Protein AF-A0A935NRX1-F1 (afdb_monomer)

Structure (mmCIF, N/CA/C/O backbone):
data_AF-A0A935NRX1-F1
#
_entry.id   AF-A0A935NRX1-F1
#
loop_
_atom_site.group_PDB
_atom_site.id
_atom_site.type_symbol
_atom_site.label_atom_id
_atom_site.label_alt_id
_atom_site.label_comp_id
_atom_site.label_asym_id
_atom_site.label_entity_id
_atom_site.label_seq_id
_atom_site.pdbx_PDB_ins_code
_atom_site.Cartn_x
_atom_site.Cartn_y
_atom_site.Cartn_z
_atom_site.occupancy
_atom_site.B_iso_or_equiv
_atom_site.auth_seq_id
_atom_site.auth_comp_id
_atom_site.auth_asym_id
_atom_site.auth_atom_id
_atom_site.pdbx_PDB_model_num
ATOM 1 N N . MET A 1 1 ? 6.465 79.936 -45.413 1.00 42.16 1 MET A N 1
ATOM 2 C CA . MET A 1 1 ? 6.954 79.372 -44.139 1.00 42.16 1 MET A CA 1
ATOM 3 C C . MET A 1 1 ? 7.064 77.868 -44.363 1.00 42.16 1 MET A C 1
ATOM 5 O O . MET A 1 1 ? 6.033 77.230 -44.486 1.00 42.16 1 MET A O 1
ATOM 9 N N . SER A 1 2 ? 8.192 77.410 -44.918 1.00 34.59 2 SER A N 1
ATOM 10 C CA . SER A 1 2 ? 9.348 76.834 -44.185 1.00 34.59 2 SER A CA 1
ATOM 11 C C . SER A 1 2 ? 9.017 75.402 -43.720 1.00 34.59 2 SER A C 1
ATOM 13 O O . SER A 1 2 ? 8.126 75.252 -42.896 1.00 34.59 2 SER A O 1
ATOM 15 N N . THR A 1 3 ? 9.479 74.325 -44.384 1.00 36.72 3 THR A N 1
ATOM 16 C CA . THR A 1 3 ? 10.809 73.658 -44.234 1.00 36.72 3 THR A CA 1
ATOM 17 C C . THR A 1 3 ? 11.064 73.254 -42.763 1.00 36.72 3 THR A C 1
ATOM 19 O O . THR A 1 3 ? 10.819 74.057 -41.876 1.00 36.72 3 THR A O 1
ATOM 22 N N . THR A 1 4 ? 11.550 72.074 -42.360 1.00 37.53 4 THR A N 1
ATOM 23 C CA . THR A 1 4 ? 12.575 71.179 -42.928 1.00 37.53 4 THR A CA 1
ATOM 24 C C . THR A 1 4 ? 12.661 69.901 -42.062 1.00 37.53 4 THR A C 1
ATOM 26 O O . THR A 1 4 ? 12.307 69.936 -40.885 1.00 37.53 4 THR A O 1
ATOM 29 N N . SER A 1 5 ? 13.198 68.818 -42.633 1.00 38.00 5 SER A N 1
ATOM 30 C CA . SER A 1 5 ? 13.741 67.606 -41.988 1.00 38.00 5 SER A CA 1
ATOM 31 C C . SER A 1 5 ? 14.695 67.844 -40.806 1.00 38.00 5 SER A C 1
ATOM 33 O O . SER A 1 5 ? 15.429 68.826 -40.847 1.00 38.00 5 SER A O 1
ATOM 35 N N . ASN A 1 6 ? 14.781 66.880 -39.867 1.00 35.38 6 ASN A N 1
ATOM 36 C CA . ASN A 1 6 ? 16.007 66.187 -39.374 1.00 35.38 6 ASN A CA 1
ATOM 37 C C . ASN A 1 6 ? 15.610 65.235 -38.209 1.00 35.38 6 ASN A C 1
ATOM 39 O O . ASN A 1 6 ? 14.912 65.674 -37.306 1.00 35.38 6 ASN A O 1
ATOM 43 N N . SER A 1 7 ? 15.790 63.908 -38.253 1.00 36.81 7 SER A N 1
ATOM 44 C CA . SER A 1 7 ? 16.999 63.065 -38.088 1.00 36.81 7 SER A CA 1
ATOM 45 C C . SER A 1 7 ? 17.546 62.907 -36.655 1.00 36.81 7 SER A C 1
ATOM 47 O O . SER A 1 7 ? 17.815 63.890 -35.972 1.00 36.81 7 SER A O 1
ATOM 49 N N . ALA A 1 8 ? 17.816 61.630 -36.335 1.00 36.00 8 ALA A N 1
ATOM 50 C CA . ALA A 1 8 ? 18.723 61.055 -35.330 1.00 36.00 8 ALA A CA 1
ATOM 51 C C . ALA A 1 8 ? 18.264 60.961 -33.856 1.00 36.00 8 ALA A C 1
ATOM 53 O O . ALA A 1 8 ? 18.281 61.938 -33.121 1.00 36.00 8 ALA A O 1
ATOM 54 N N . ALA A 1 9 ? 17.998 59.738 -33.369 1.00 34.50 9 ALA A N 1
ATOM 55 C CA . ALA A 1 9 ? 19.008 58.872 -32.731 1.00 34.50 9 ALA A CA 1
ATOM 56 C C . ALA A 1 9 ? 18.377 57.845 -31.762 1.00 34.50 9 ALA A C 1
ATOM 58 O O . ALA A 1 9 ? 17.634 58.206 -30.859 1.00 34.50 9 ALA A O 1
ATOM 59 N N . GLY A 1 10 ? 18.795 56.581 -31.896 1.00 34.47 10 GLY A N 1
ATOM 60 C CA . GLY A 1 10 ? 19.053 55.703 -30.749 1.00 34.47 10 GLY A CA 1
ATOM 61 C C . GLY A 1 10 ? 17.898 54.861 -30.204 1.00 34.47 10 GLY A C 1
ATOM 62 O O . GLY A 1 10 ? 17.174 55.288 -29.317 1.00 34.47 10 GLY A O 1
ATOM 63 N N . SER A 1 11 ? 17.835 53.600 -30.633 1.00 38.28 11 SER A N 1
ATOM 64 C CA . SER A 1 11 ? 18.029 52.426 -29.759 1.00 38.28 11 SER A CA 1
ATOM 65 C C . SER A 1 11 ? 17.261 51.232 -30.322 1.00 38.28 11 SER A C 1
ATOM 67 O O . SER A 1 11 ? 16.033 51.202 -30.349 1.00 38.28 11 SER A O 1
ATOM 69 N N . VAL A 1 12 ? 18.014 50.245 -30.798 1.00 44.16 12 VAL A N 1
ATOM 70 C CA . VAL A 1 12 ? 17.508 48.937 -31.207 1.00 44.16 12 VAL A CA 1
ATOM 71 C C . VAL A 1 12 ? 17.102 48.192 -29.935 1.00 44.16 12 VAL A C 1
ATOM 73 O O . VAL A 1 12 ? 17.952 47.637 -29.243 1.00 44.16 12 VAL A O 1
ATOM 76 N N . ALA A 1 13 ? 15.811 48.204 -29.606 1.00 34.53 13 ALA A N 1
ATOM 77 C CA . ALA A 1 13 ? 15.245 47.299 -28.616 1.00 34.53 13 ALA A CA 1
ATOM 78 C C . ALA A 1 13 ? 14.789 46.024 -29.334 1.00 34.53 13 ALA A C 1
ATOM 80 O O . ALA A 1 13 ? 13.857 46.028 -30.135 1.00 34.53 13 ALA A O 1
ATOM 81 N N . HIS A 1 14 ? 15.511 44.943 -29.066 1.00 38.66 14 HIS A N 1
ATOM 82 C CA . HIS A 1 14 ? 15.173 43.580 -29.445 1.00 38.66 14 HIS A CA 1
ATOM 83 C C . HIS A 1 14 ? 13.886 43.176 -28.702 1.00 38.66 14 HIS A C 1
ATOM 85 O O . HIS A 1 14 ? 13.948 42.716 -27.566 1.00 38.66 14 HIS A O 1
ATOM 91 N N . ASP A 1 15 ? 12.718 43.364 -29.316 1.00 36.50 15 ASP A N 1
ATOM 92 C CA . ASP A 1 15 ? 11.447 42.887 -28.759 1.00 36.50 15 ASP A CA 1
ATOM 93 C C . ASP A 1 15 ? 11.252 41.419 -29.173 1.00 36.50 15 ASP A C 1
ATOM 95 O O . ASP A 1 15 ? 10.544 41.074 -30.120 1.00 36.50 15 ASP A O 1
ATOM 99 N N . GLY A 1 16 ? 12.014 40.536 -28.524 1.00 43.53 16 GLY A N 1
ATOM 100 C CA . GLY A 1 16 ? 11.711 39.109 -28.529 1.00 43.53 16 GLY A CA 1
ATOM 101 C C . GLY A 1 16 ? 10.453 38.877 -27.689 1.00 43.53 16 GLY A C 1
ATOM 102 O O . GLY A 1 16 ? 10.324 39.505 -26.637 1.00 43.53 16 GLY A O 1
ATOM 103 N N . PRO A 1 17 ? 9.523 37.991 -28.090 1.00 35.62 17 PRO A N 1
ATOM 104 C CA . PRO A 1 17 ? 8.355 37.710 -27.272 1.00 35.62 17 PRO A CA 1
ATOM 105 C C . PRO A 1 17 ? 8.823 37.150 -25.928 1.00 35.62 17 PRO A C 1
ATOM 107 O O . PRO A 1 17 ? 9.329 36.029 -25.842 1.00 35.62 17 PRO A O 1
ATOM 110 N N . ALA A 1 18 ? 8.661 37.950 -24.873 1.00 35.47 18 ALA A N 1
ATOM 111 C CA . ALA A 1 18 ? 8.791 37.501 -23.503 1.00 35.47 18 ALA A CA 1
ATOM 112 C C . ALA A 1 18 ? 7.754 36.395 -23.285 1.00 35.47 18 ALA A C 1
ATOM 114 O O . ALA A 1 18 ? 6.569 36.652 -23.066 1.00 35.47 18 ALA A O 1
ATOM 115 N N . LEU A 1 19 ? 8.213 35.147 -23.374 1.00 33.00 19 LEU A N 1
ATOM 116 C CA . LEU A 1 19 ? 7.519 33.966 -22.884 1.00 33.00 19 LEU A CA 1
ATOM 117 C C . LEU A 1 19 ? 7.376 34.111 -21.366 1.00 33.00 19 LEU A C 1
ATOM 119 O O . LEU A 1 19 ? 8.129 33.545 -20.576 1.00 33.00 19 LEU A O 1
ATOM 123 N N . VAL A 1 20 ? 6.383 34.894 -20.953 1.00 38.59 20 VAL A N 1
ATOM 124 C CA . VAL A 1 20 ? 5.808 34.830 -19.616 1.00 38.59 20 VAL A CA 1
ATOM 125 C C . VAL A 1 20 ? 5.082 33.492 -19.549 1.00 38.59 20 VAL A C 1
ATOM 127 O O . VAL A 1 20 ? 3.902 33.370 -19.867 1.00 38.59 20 VAL A O 1
ATOM 130 N N . MET A 1 21 ? 5.833 32.452 -19.192 1.00 36.41 21 MET A N 1
ATOM 131 C CA . MET A 1 21 ? 5.284 31.170 -18.774 1.00 36.41 21 MET A CA 1
ATOM 132 C C . MET A 1 21 ? 4.380 31.423 -17.562 1.00 36.41 21 MET A C 1
ATOM 134 O O . MET A 1 21 ? 4.875 31.875 -16.525 1.00 36.41 21 MET A O 1
ATOM 138 N N . PRO A 1 22 ? 3.067 31.139 -17.627 1.00 37.56 22 PRO A N 1
ATOM 139 C CA . PRO A 1 22 ? 2.272 31.117 -16.417 1.00 37.56 22 PR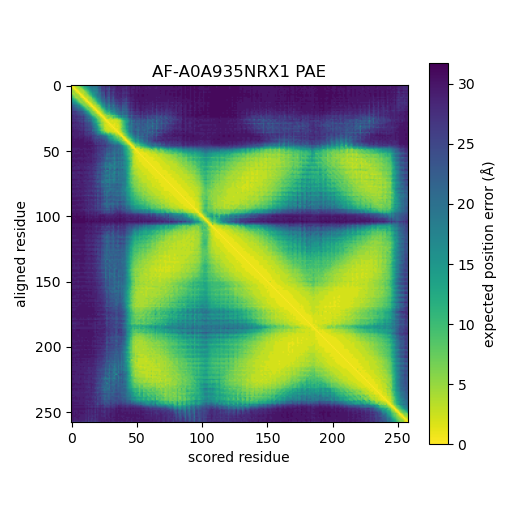O A CA 1
ATOM 140 C C . PRO A 1 22 ? 2.792 29.956 -15.568 1.00 37.56 22 PRO A C 1
ATOM 142 O O . PRO A 1 22 ? 2.701 28.795 -15.968 1.00 37.56 22 PRO A O 1
ATOM 145 N N . ALA A 1 23 ? 3.347 30.263 -14.393 1.00 41.94 23 ALA A N 1
ATOM 146 C CA . ALA A 1 23 ? 3.652 29.276 -13.367 1.00 41.94 23 ALA A CA 1
ATOM 147 C C . ALA A 1 23 ? 2.339 28.595 -12.955 1.00 41.94 23 ALA A C 1
ATOM 149 O O . ALA A 1 23 ? 1.625 29.037 -12.051 1.00 41.94 23 ALA A O 1
ATOM 150 N N . ARG A 1 24 ? 1.983 27.534 -13.679 1.00 44.75 24 ARG A N 1
ATOM 151 C CA . ARG A 1 24 ? 0.788 26.727 -13.471 1.00 44.75 24 ARG A CA 1
ATOM 152 C C . ARG A 1 24 ? 1.030 25.921 -12.200 1.00 44.75 24 ARG A C 1
ATOM 154 O O . ARG A 1 24 ? 1.503 24.793 -12.247 1.00 44.75 24 ARG A O 1
ATOM 161 N N . ARG A 1 25 ? 0.782 26.547 -11.045 1.00 46.53 25 ARG A N 1
ATOM 162 C CA . ARG A 1 25 ? 0.834 25.887 -9.737 1.00 46.53 25 ARG A CA 1
ATOM 163 C C . ARG A 1 25 ? -0.030 24.635 -9.820 1.00 46.53 25 ARG A C 1
ATOM 165 O O . ARG A 1 25 ? -1.233 24.721 -10.065 1.00 46.53 25 ARG A O 1
ATOM 172 N N . SER A 1 26 ? 0.608 23.477 -9.695 1.00 51.62 26 SER A N 1
ATOM 173 C CA . SER A 1 26 ? -0.032 22.184 -9.878 1.00 51.62 26 SER A CA 1
ATOM 174 C C . SER A 1 26 ? -1.225 22.068 -8.920 1.00 51.62 26 SER A C 1
ATOM 176 O O . SER A 1 26 ? -1.045 22.281 -7.718 1.00 51.62 26 SER A O 1
ATOM 178 N N . PRO A 1 27 ? -2.433 21.709 -9.395 1.00 50.75 27 PRO A N 1
ATOM 179 C CA . PRO A 1 27 ? -3.625 21.599 -8.548 1.00 50.75 27 PRO A CA 1
ATOM 180 C C . PRO A 1 27 ? -3.425 20.655 -7.356 1.00 50.75 27 PRO A C 1
ATOM 182 O O . PRO A 1 27 ? -4.018 20.842 -6.293 1.00 50.75 27 PRO A O 1
ATOM 185 N N . TRP A 1 28 ? -2.548 19.660 -7.516 1.00 54.41 28 TRP A N 1
ATOM 186 C CA . TRP A 1 28 ? -2.165 18.742 -6.453 1.00 54.41 28 TRP A CA 1
ATOM 187 C C . TRP A 1 28 ? -1.288 19.405 -5.381 1.00 54.41 28 TRP A C 1
ATOM 189 O O . TRP A 1 28 ? -1.488 19.104 -4.216 1.00 54.41 28 TRP A O 1
ATOM 199 N N . LEU A 1 29 ? -0.400 20.350 -5.722 1.00 42.56 29 LEU A N 1
ATOM 200 C CA . LEU A 1 29 ? 0.401 21.108 -4.747 1.00 42.56 29 LEU A CA 1
ATOM 201 C C . LEU A 1 29 ? -0.485 22.046 -3.933 1.00 42.56 29 LEU A C 1
ATOM 203 O O . LEU A 1 29 ? -0.318 22.161 -2.726 1.00 42.56 29 LEU A O 1
ATOM 207 N N . THR A 1 30 ? -1.474 22.681 -4.565 1.00 46.06 30 THR A N 1
ATOM 208 C CA . THR A 1 30 ? -2.432 23.541 -3.857 1.00 46.06 30 THR A CA 1
ATOM 209 C C . THR A 1 30 ? -3.375 22.724 -2.969 1.00 46.06 30 THR A C 1
ATOM 211 O O . THR A 1 30 ? -3.675 23.153 -1.860 1.00 46.06 30 THR A O 1
ATOM 214 N N . ARG A 1 31 ? -3.782 21.516 -3.394 1.00 50.56 31 ARG A N 1
ATOM 215 C CA . ARG A 1 31 ? -4.561 20.576 -2.563 1.00 50.56 31 ARG A CA 1
ATOM 216 C C . ARG A 1 31 ? -3.734 19.935 -1.450 1.00 50.56 31 ARG A C 1
ATOM 218 O O . ARG A 1 31 ? -4.241 19.803 -0.345 1.00 50.56 31 ARG A O 1
ATOM 225 N N . ALA A 1 32 ? -2.479 19.582 -1.714 1.00 44.31 32 ALA A N 1
ATOM 226 C CA . ALA A 1 32 ? -1.551 19.055 -0.720 1.00 44.31 32 ALA A CA 1
ATOM 227 C C . ALA A 1 32 ? -1.238 20.117 0.336 1.00 44.31 32 ALA A C 1
ATOM 229 O O . ALA A 1 32 ? -1.319 19.827 1.521 1.00 44.31 32 ALA A O 1
ATOM 230 N N . LEU A 1 33 ? -0.992 21.367 -0.068 1.00 41.41 33 LEU A N 1
ATOM 231 C CA . LEU A 1 33 ? -0.780 22.477 0.861 1.00 41.41 33 LEU A CA 1
ATOM 232 C C . LEU A 1 33 ? -2.063 22.864 1.607 1.00 41.41 33 LEU A C 1
ATOM 234 O O . LEU A 1 33 ? -1.992 23.139 2.795 1.00 41.41 33 LEU A O 1
ATOM 238 N N . ALA A 1 34 ? -3.244 22.821 0.983 1.00 44.28 34 ALA A N 1
ATOM 239 C CA . ALA A 1 34 ? -4.512 23.036 1.689 1.00 44.28 34 ALA A CA 1
ATOM 240 C C . ALA A 1 34 ? -4.843 21.906 2.687 1.00 44.28 34 ALA A C 1
ATOM 242 O O . ALA A 1 34 ? -5.458 22.175 3.715 1.00 44.28 34 ALA A O 1
ATOM 243 N N . PHE A 1 35 ? -4.410 20.669 2.417 1.00 48.69 35 PHE A N 1
ATOM 244 C CA . PHE A 1 35 ? -4.549 19.520 3.321 1.00 48.69 35 PHE A CA 1
ATOM 245 C C . PHE A 1 35 ? -3.512 19.542 4.455 1.00 48.69 35 PHE A C 1
ATOM 247 O O . PHE A 1 35 ? -3.843 19.238 5.595 1.00 48.69 35 PHE A O 1
ATOM 254 N N . LEU A 1 36 ? -2.282 19.978 4.169 1.00 43.50 36 LEU A N 1
ATOM 255 C CA . LEU A 1 36 ? -1.246 20.216 5.179 1.00 43.50 36 LEU A CA 1
ATOM 256 C C . LEU A 1 36 ? -1.589 21.409 6.087 1.00 43.50 36 LEU A C 1
ATOM 258 O O . LEU A 1 36 ? -1.213 21.408 7.254 1.00 43.50 36 LEU A O 1
ATOM 262 N N . ASN A 1 37 ? -2.311 22.412 5.571 1.00 43.94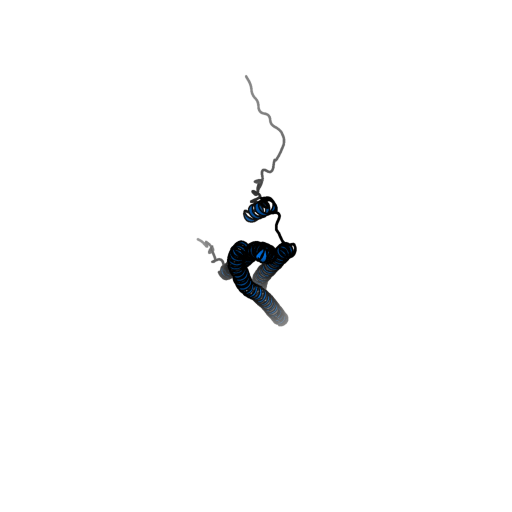 37 ASN A N 1
ATOM 263 C CA . ASN A 1 37 ? -2.560 23.686 6.257 1.00 43.94 37 ASN A CA 1
ATOM 264 C C . ASN A 1 37 ? -4.014 23.870 6.752 1.00 43.94 37 ASN A C 1
ATOM 266 O O . ASN A 1 37 ? -4.370 24.945 7.232 1.00 43.94 37 ASN A O 1
ATOM 270 N N . GLY A 1 38 ? -4.880 22.857 6.629 1.00 36.28 38 GLY A N 1
ATOM 271 C CA . GLY A 1 38 ? -6.326 22.995 6.825 1.00 36.28 38 GLY A CA 1
ATOM 272 C C . GLY A 1 38 ? -6.945 21.962 7.762 1.00 36.28 38 GLY A C 1
ATOM 273 O O . GLY A 1 38 ? -7.445 20.940 7.311 1.00 36.28 38 GLY A O 1
ATOM 274 N N . LYS A 1 39 ? -7.035 22.333 9.045 1.00 39.41 39 LYS A N 1
ATOM 275 C CA . LYS A 1 39 ? -7.946 21.787 10.070 1.00 39.41 39 LYS A CA 1
ATOM 276 C C . LYS A 1 39 ? -7.689 20.334 10.477 1.00 39.41 39 LYS A C 1
ATOM 278 O O . LYS A 1 39 ? -8.489 19.437 10.227 1.00 39.41 39 LYS A O 1
ATOM 283 N N . ALA A 1 40 ? -6.663 20.164 11.307 1.00 38.78 40 ALA A N 1
ATOM 284 C CA . ALA A 1 40 ? -6.833 19.305 12.469 1.00 38.78 40 ALA A CA 1
ATOM 285 C C . ALA A 1 40 ? -8.064 19.819 13.237 1.00 38.78 40 ALA A C 1
ATOM 287 O O . ALA A 1 40 ? -8.006 20.854 13.904 1.00 38.78 40 ALA A O 1
ATOM 288 N N . SER A 1 41 ? -9.207 19.151 13.072 1.00 36.78 41 SER A N 1
ATOM 289 C CA . SER A 1 41 ? -10.295 19.232 14.044 1.00 36.78 41 SER A CA 1
ATOM 290 C C . SER A 1 41 ? -9.667 19.089 15.429 1.00 36.78 41 SER A C 1
ATOM 292 O O . SER A 1 41 ? -8.814 18.221 15.619 1.00 36.78 41 SER A O 1
ATOM 294 N N . ALA A 1 42 ? -10.006 20.010 16.335 1.00 32.62 42 ALA A N 1
ATOM 295 C CA . ALA A 1 42 ? -9.418 20.127 17.666 1.00 32.62 42 ALA A CA 1
ATOM 296 C C . ALA A 1 42 ? -9.173 18.746 18.304 1.00 32.62 42 ALA A C 1
ATOM 298 O O . ALA A 1 42 ? -10.031 17.873 18.154 1.00 32.62 42 ALA A O 1
ATOM 299 N N . PRO A 1 43 ? -8.049 18.533 19.017 1.00 35.56 43 PRO A N 1
ATOM 300 C CA . PRO A 1 43 ? -7.768 17.243 19.629 1.00 35.56 43 PRO A CA 1
ATOM 301 C C . PRO A 1 43 ? -8.923 16.894 20.570 1.00 35.56 43 PRO A C 1
ATOM 303 O O . PRO A 1 43 ? -9.097 17.524 21.617 1.00 35.56 43 PRO A O 1
ATOM 306 N N . SER A 1 44 ? -9.740 15.909 20.189 1.00 39.88 44 SER A N 1
ATOM 307 C CA . SER A 1 44 ? -10.675 15.303 21.121 1.00 39.88 44 SER A CA 1
ATOM 308 C C . SER A 1 44 ? -9.826 14.722 22.249 1.00 39.88 44 SER A C 1
ATOM 310 O O . SER A 1 44 ? -8.873 13.968 22.030 1.00 39.88 44 SER A O 1
ATOM 312 N N . ARG A 1 45 ? -10.104 15.166 23.476 1.00 38.59 45 ARG A N 1
ATOM 313 C CA . ARG A 1 45 ? -9.478 14.670 24.705 1.00 38.59 45 ARG A CA 1
ATOM 314 C C . ARG A 1 45 ? -9.838 13.185 24.869 1.00 38.59 45 ARG A C 1
ATOM 316 O O . ARG A 1 45 ? -10.789 12.868 25.569 1.00 38.59 45 ARG A O 1
ATOM 323 N N . GLY A 1 46 ? -9.128 12.293 24.181 1.00 47.44 46 GLY A N 1
ATOM 324 C CA . GLY A 1 46 ? -9.453 10.862 24.163 1.00 47.44 46 GLY A CA 1
ATOM 325 C C . GLY A 1 46 ? -8.523 9.964 23.344 1.00 47.44 46 GLY A C 1
ATOM 326 O O . GLY A 1 46 ? -8.556 8.748 23.521 1.00 47.44 46 GLY A O 1
ATOM 327 N N . ALA A 1 47 ? -7.654 10.511 22.485 1.00 51.09 47 ALA A N 1
ATOM 328 C CA . ALA A 1 47 ? -6.756 9.681 21.683 1.00 51.09 47 ALA A CA 1
ATOM 329 C C . ALA A 1 47 ? -5.761 8.902 22.566 1.00 51.09 47 ALA A C 1
ATOM 331 O O . ALA A 1 47 ? -4.840 9.476 23.145 1.00 51.09 47 ALA A O 1
ATOM 332 N N . SER A 1 48 ? -5.924 7.576 22.634 1.00 63.72 48 SER A N 1
ATOM 333 C CA . SER A 1 48 ? -4.899 6.696 23.202 1.00 63.72 48 SER A CA 1
ATOM 334 C C . SER A 1 48 ? -3.592 6.856 22.406 1.00 63.72 48 SER A C 1
ATOM 336 O O . SER A 1 48 ? -3.642 6.805 21.170 1.00 63.72 48 SER A O 1
ATOM 338 N N . PRO A 1 49 ? -2.427 7.016 23.058 1.00 72.00 49 PRO A N 1
ATOM 339 C CA . PRO A 1 49 ? -1.149 7.242 22.376 1.00 72.00 49 PRO A CA 1
ATOM 340 C C . PRO A 1 49 ? -0.848 6.187 21.297 1.00 72.00 49 PRO A C 1
ATOM 342 O O . PRO A 1 49 ? -0.391 6.538 20.213 1.00 72.00 49 PRO A O 1
ATOM 345 N N . ALA A 1 50 ? -1.236 4.926 21.520 1.00 72.94 50 ALA A N 1
ATOM 346 C CA . ALA A 1 50 ? -1.024 3.826 20.573 1.00 72.94 50 ALA A CA 1
ATOM 347 C C . ALA A 1 50 ? -1.730 4.026 19.216 1.00 72.94 50 ALA A C 1
ATOM 349 O O . ALA A 1 50 ? -1.192 3.711 18.162 1.00 72.94 50 ALA A O 1
ATOM 350 N N . SER A 1 51 ? -2.942 4.580 19.223 1.00 72.81 51 SER A N 1
ATOM 351 C CA . SER A 1 51 ? -3.712 4.830 17.993 1.00 72.81 51 SER A CA 1
ATOM 352 C C . SER A 1 51 ? -3.236 6.057 17.208 1.00 72.81 51 SER A C 1
ATOM 354 O O . SER A 1 51 ? -3.392 6.121 15.991 1.00 72.81 51 SER A O 1
ATOM 356 N N . ALA A 1 52 ? -2.643 7.035 17.897 1.00 76.25 52 ALA A N 1
ATOM 357 C CA . ALA A 1 52 ? -1.971 8.149 17.238 1.00 76.25 52 ALA A CA 1
ATOM 358 C C . ALA A 1 52 ? -0.666 7.668 16.581 1.00 76.25 52 ALA A C 1
ATOM 360 O O . ALA A 1 52 ? -0.398 8.004 15.429 1.00 76.25 52 ALA A O 1
ATOM 361 N N . GLU A 1 53 ? 0.093 6.821 17.280 1.00 81.38 53 GLU A N 1
ATOM 362 C CA . GLU A 1 53 ? 1.305 6.194 16.753 1.00 81.38 53 GLU A CA 1
ATOM 363 C C . GLU A 1 53 ? 1.014 5.289 15.546 1.00 81.38 53 GLU A C 1
ATOM 365 O O . GLU A 1 53 ? 1.707 5.382 14.534 1.00 81.38 53 GLU A O 1
ATOM 370 N N . PHE A 1 54 ? -0.040 4.467 15.607 1.00 82.75 54 PHE A N 1
ATOM 371 C CA . PHE A 1 54 ? -0.475 3.639 14.479 1.00 82.75 54 PHE A CA 1
ATOM 372 C C . PHE A 1 54 ? -0.757 4.489 13.233 1.00 82.75 54 PHE A C 1
ATOM 374 O O . PHE A 1 54 ? -0.204 4.223 12.167 1.00 82.75 54 PHE A O 1
ATOM 381 N N . GLY A 1 55 ? -1.540 5.561 13.381 1.00 80.00 55 GLY A N 1
ATOM 382 C CA . GLY A 1 55 ? -1.825 6.486 12.286 1.00 80.00 55 GLY A CA 1
ATOM 383 C C . GLY A 1 55 ? -0.584 7.153 11.708 1.00 80.00 55 GLY A C 1
ATOM 384 O O . GLY A 1 55 ? -0.469 7.276 10.490 1.00 80.00 55 GLY A O 1
ATOM 385 N N . HIS A 1 56 ? 0.359 7.553 12.565 1.00 83.06 56 HIS A N 1
ATOM 386 C CA . HIS A 1 56 ? 1.630 8.123 12.125 1.00 83.06 56 HIS A CA 1
ATOM 387 C C . HIS A 1 56 ? 2.432 7.120 11.288 1.00 83.06 56 HIS A C 1
ATOM 389 O O . HIS A 1 56 ? 2.831 7.440 10.171 1.00 83.06 56 HIS A O 1
ATOM 395 N N . ARG A 1 57 ? 2.619 5.891 11.787 1.00 86.56 57 ARG A N 1
ATOM 396 C CA . ARG A 1 57 ? 3.348 4.832 11.070 1.00 86.56 57 ARG A CA 1
ATOM 397 C C . ARG A 1 57 ? 2.692 4.489 9.736 1.00 86.56 57 ARG A C 1
ATOM 399 O O . ARG A 1 57 ? 3.377 4.269 8.743 1.00 86.56 57 ARG A O 1
ATOM 406 N N . LEU A 1 58 ? 1.364 4.475 9.698 1.00 84.81 58 LEU A N 1
ATOM 407 C CA . LEU A 1 58 ? 0.606 4.216 8.482 1.00 84.81 58 LEU A CA 1
ATOM 408 C C . LEU A 1 58 ? 0.779 5.354 7.459 1.00 84.81 58 LEU A C 1
ATOM 410 O O . LEU A 1 58 ? 0.984 5.107 6.271 1.00 84.81 58 LEU A O 1
ATOM 414 N N . ALA A 1 59 ? 0.754 6.608 7.913 1.00 81.88 59 ALA A N 1
ATOM 415 C CA . ALA A 1 59 ? 1.003 7.767 7.061 1.00 81.88 59 ALA A CA 1
ATOM 416 C C . ALA A 1 59 ? 2.439 7.789 6.513 1.00 81.88 59 ALA A C 1
ATOM 418 O O . ALA A 1 59 ? 2.629 8.081 5.331 1.00 81.88 59 ALA A O 1
ATOM 419 N N . GLU A 1 60 ? 3.423 7.450 7.345 1.00 87.00 60 GLU A N 1
ATOM 420 C C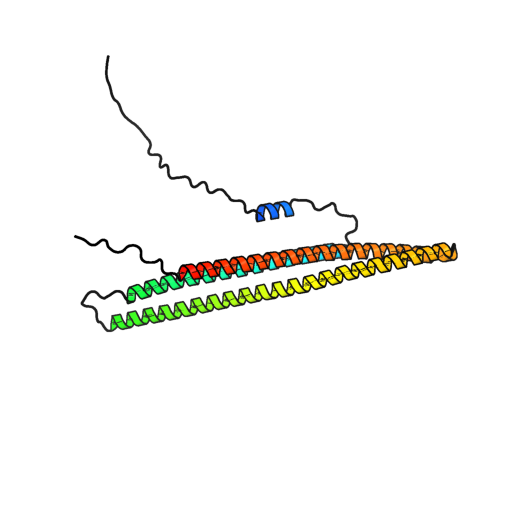A . GLU A 1 60 ? 4.827 7.3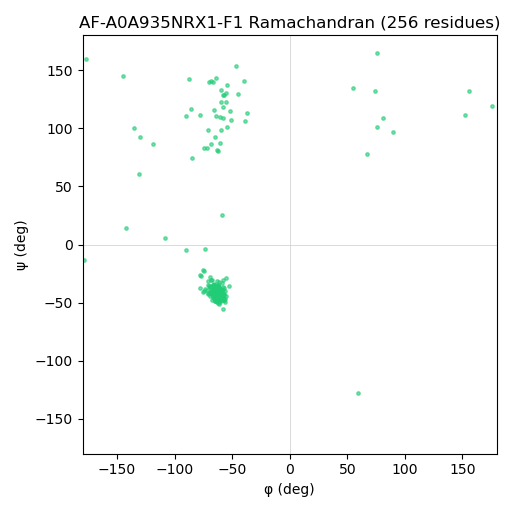05 6.959 1.00 87.00 60 GLU A CA 1
ATOM 421 C C . GLU A 1 60 ? 5.001 6.193 5.920 1.00 87.00 60 GLU A C 1
ATOM 423 O O . GLU A 1 60 ? 5.585 6.427 4.864 1.00 87.00 60 GLU A O 1
ATOM 428 N N . ALA A 1 61 ? 4.403 5.021 6.151 1.00 85.25 61 ALA A N 1
ATOM 429 C CA . ALA A 1 61 ? 4.397 3.935 5.179 1.00 85.25 61 ALA A CA 1
ATOM 430 C C . ALA A 1 61 ? 3.789 4.390 3.843 1.00 85.25 61 ALA A C 1
ATOM 432 O O . ALA A 1 61 ? 4.398 4.187 2.793 1.00 85.25 61 ALA A O 1
ATOM 433 N N . ALA A 1 62 ? 2.633 5.067 3.861 1.00 83.19 62 ALA A N 1
ATOM 434 C CA . ALA A 1 62 ? 2.011 5.569 2.634 1.00 83.19 62 ALA A CA 1
ATOM 435 C C . ALA A 1 62 ? 2.934 6.529 1.885 1.00 83.19 62 ALA A C 1
ATOM 437 O O . ALA A 1 62 ? 3.023 6.463 0.658 1.00 83.19 62 ALA A O 1
ATOM 438 N N . GLN A 1 63 ? 3.610 7.419 2.610 1.00 86.62 63 GLN A N 1
ATOM 439 C CA . GLN A 1 63 ? 4.524 8.379 2.013 1.00 86.62 63 GLN A CA 1
ATOM 440 C C . GLN A 1 63 ? 5.727 7.679 1.377 1.00 86.62 63 GLN A C 1
ATOM 442 O O . GLN A 1 63 ? 6.050 7.953 0.223 1.00 86.62 63 GLN A O 1
ATOM 447 N N . THR A 1 64 ? 6.348 6.744 2.092 1.00 88.00 64 THR A N 1
ATOM 448 C CA . THR A 1 64 ? 7.481 5.953 1.599 1.00 88.00 64 THR A CA 1
ATOM 449 C C . THR A 1 64 ? 7.118 5.202 0.322 1.00 88.00 64 THR A C 1
ATOM 451 O O . THR A 1 64 ? 7.822 5.314 -0.680 1.00 88.00 64 THR A O 1
ATOM 454 N N . TRP A 1 65 ? 5.976 4.513 0.300 1.00 84.62 65 TRP A N 1
ATOM 455 C CA . TRP A 1 65 ? 5.527 3.783 -0.887 1.00 84.62 65 TRP A CA 1
ATOM 456 C C . TRP A 1 65 ? 5.169 4.698 -2.054 1.00 84.62 65 TRP A C 1
ATOM 458 O O . TRP A 1 65 ? 5.528 4.398 -3.190 1.00 84.62 65 TRP A O 1
ATOM 468 N N . THR A 1 66 ? 4.534 5.841 -1.790 1.00 85.06 66 THR A N 1
ATOM 469 C CA . THR A 1 66 ? 4.251 6.840 -2.833 1.00 85.06 66 THR A CA 1
ATOM 470 C C . THR A 1 66 ? 5.549 7.335 -3.476 1.00 85.06 66 THR A C 1
ATOM 472 O O . THR A 1 66 ? 5.635 7.419 -4.700 1.00 85.06 66 THR A O 1
ATOM 475 N N . THR A 1 67 ? 6.585 7.587 -2.671 1.00 88.19 67 THR A N 1
ATOM 476 C CA . THR A 1 67 ? 7.920 7.945 -3.168 1.00 88.19 67 THR A CA 1
ATOM 477 C C . THR A 1 67 ? 8.528 6.816 -4.000 1.00 88.19 67 THR A C 1
ATOM 479 O O . THR A 1 67 ? 8.995 7.070 -5.104 1.00 88.19 67 THR A O 1
ATOM 482 N N . HIS A 1 68 ? 8.485 5.566 -3.527 1.00 87.31 68 HIS A N 1
ATOM 483 C CA . HIS A 1 68 ? 9.022 4.421 -4.273 1.00 87.31 68 HIS A CA 1
ATOM 484 C C . HIS A 1 68 ? 8.330 4.203 -5.624 1.00 87.31 68 HIS A C 1
ATOM 486 O O . HIS A 1 68 ? 9.015 3.956 -6.615 1.00 87.31 68 HIS A O 1
ATOM 492 N N . ILE A 1 69 ? 6.999 4.329 -5.683 1.00 87.81 69 ILE A N 1
ATOM 493 C CA . ILE A 1 69 ? 6.242 4.268 -6.942 1.00 87.81 69 ILE A CA 1
ATOM 494 C C . ILE A 1 69 ? 6.706 5.389 -7.874 1.00 87.81 69 ILE A C 1
ATOM 496 O O . ILE A 1 69 ? 7.067 5.110 -9.014 1.00 87.81 69 ILE A O 1
ATOM 500 N N . GLY A 1 70 ? 6.773 6.629 -7.379 1.00 85.50 70 GLY A N 1
ATOM 501 C CA . GLY A 1 70 ? 7.234 7.774 -8.166 1.00 85.50 70 GLY A CA 1
ATOM 502 C C . GLY A 1 70 ? 8.647 7.583 -8.725 1.00 85.50 70 GLY A C 1
ATOM 503 O O . GLY A 1 70 ? 8.884 7.848 -9.902 1.00 85.50 70 GLY A O 1
ATOM 504 N N . THR A 1 71 ? 9.574 7.054 -7.923 1.00 88.94 71 THR A N 1
ATOM 505 C CA . THR A 1 71 ? 10.938 6.736 -8.368 1.00 88.94 71 THR A CA 1
ATOM 506 C C . THR A 1 71 ? 10.949 5.642 -9.435 1.00 88.94 71 THR A C 1
ATOM 508 O O . THR A 1 71 ? 11.607 5.805 -10.459 1.00 88.94 71 THR A O 1
ATOM 511 N N . ALA A 1 72 ? 10.197 4.554 -9.246 1.00 87.06 72 ALA A N 1
ATOM 512 C CA . ALA A 1 72 ? 10.112 3.474 -10.231 1.00 87.06 72 ALA A CA 1
ATOM 513 C C . ALA A 1 72 ? 9.516 3.957 -11.567 1.00 87.06 72 ALA A C 1
ATOM 515 O O . ALA A 1 72 ? 9.951 3.540 -12.639 1.00 87.06 72 ALA A O 1
ATOM 516 N N . GLN A 1 73 ? 8.545 4.873 -11.517 1.00 85.25 73 GLN A N 1
ATOM 517 C CA . GLN A 1 73 ? 7.991 5.514 -12.711 1.00 85.25 73 GLN A CA 1
ATOM 518 C C . GLN A 1 73 ? 8.997 6.434 -13.401 1.00 85.25 73 GLN A C 1
ATOM 520 O O . GLN A 1 73 ? 9.106 6.406 -14.624 1.00 85.25 73 GLN A O 1
ATOM 525 N N . ALA A 1 74 ? 9.738 7.239 -12.638 1.00 86.69 74 ALA A N 1
ATOM 526 C CA . ALA A 1 74 ? 10.769 8.106 -13.195 1.00 86.69 74 ALA A CA 1
ATOM 527 C C . ALA A 1 74 ? 11.851 7.285 -13.916 1.00 86.69 74 ALA A C 1
ATOM 529 O O . ALA A 1 74 ? 12.186 7.595 -15.056 1.00 86.69 74 ALA A O 1
ATOM 530 N N . GLN A 1 75 ? 12.305 6.189 -13.299 1.00 87.81 75 GLN A N 1
ATOM 531 C CA . GLN A 1 75 ? 13.262 5.253 -13.898 1.00 87.81 75 GLN A CA 1
ATOM 532 C C . GLN A 1 75 ? 12.723 4.609 -15.182 1.00 87.81 75 GLN A C 1
ATOM 534 O O . GLN A 1 75 ? 13.447 4.508 -16.167 1.00 87.81 75 GLN A O 1
ATOM 539 N N . MET A 1 76 ? 11.445 4.213 -15.205 1.00 87.56 76 MET A N 1
ATOM 540 C CA . MET A 1 76 ? 10.800 3.673 -16.408 1.00 87.56 76 MET A CA 1
ATOM 541 C C . MET A 1 76 ? 10.799 4.679 -17.564 1.00 87.56 76 MET A C 1
ATOM 543 O O . MET A 1 76 ? 11.152 4.341 -18.697 1.00 87.56 76 MET A O 1
ATOM 547 N N . ARG A 1 77 ? 10.421 5.925 -17.274 1.00 85.75 77 ARG A N 1
ATOM 548 C CA . ARG A 1 77 ? 10.385 6.998 -18.268 1.00 85.75 77 ARG A CA 1
ATOM 549 C C . ARG A 1 77 ? 11.784 7.306 -18.800 1.00 85.75 77 ARG A C 1
ATOM 551 O O . ARG A 1 77 ? 11.962 7.477 -20.005 1.00 85.75 77 ARG A O 1
ATOM 558 N N . GLU A 1 78 ? 12.775 7.363 -17.918 1.00 88.06 78 GLU A N 1
ATOM 559 C CA . GLU A 1 78 ? 14.179 7.565 -18.282 1.00 88.06 78 GLU A CA 1
ATOM 560 C C . GLU A 1 78 ? 14.702 6.423 -19.162 1.00 88.06 78 GLU A C 1
ATOM 562 O O . GLU A 1 78 ? 15.231 6.682 -20.241 1.00 88.06 78 GLU A O 1
ATOM 567 N N . ALA A 1 79 ? 14.461 5.164 -18.783 1.00 87.94 79 ALA A N 1
ATOM 568 C CA . ALA A 1 79 ? 14.830 3.999 -19.586 1.00 87.94 79 ALA A CA 1
ATOM 569 C C . ALA A 1 79 ? 14.153 4.004 -20.967 1.00 87.94 79 ALA A C 1
ATOM 571 O O . ALA A 1 79 ? 14.786 3.684 -21.972 1.00 87.94 79 ALA A O 1
ATOM 572 N N . THR A 1 80 ? 12.884 4.415 -21.033 1.00 85.88 80 THR A N 1
ATOM 573 C CA . THR A 1 80 ? 12.145 4.557 -22.295 1.00 85.88 80 THR A CA 1
ATOM 574 C C . THR A 1 80 ? 12.752 5.648 -23.175 1.00 85.88 80 THR A C 1
ATOM 576 O O . THR A 1 80 ? 12.946 5.436 -24.370 1.00 85.88 80 THR A O 1
ATOM 579 N N . THR A 1 81 ? 13.103 6.794 -22.588 1.00 87.06 81 THR A N 1
ATOM 580 C CA . THR A 1 81 ? 13.723 7.915 -23.309 1.00 87.06 81 THR A CA 1
ATOM 581 C C . THR A 1 81 ? 15.092 7.506 -23.851 1.00 87.06 81 THR A C 1
ATOM 583 O O . THR A 1 81 ? 15.342 7.644 -25.046 1.00 87.06 81 THR A O 1
ATOM 586 N N . HIS A 1 82 ? 15.930 6.888 -23.015 1.00 86.75 82 HIS A N 1
ATOM 587 C CA . HIS A 1 82 ? 17.230 6.350 -23.420 1.00 86.75 82 HIS A CA 1
ATOM 588 C C . HIS A 1 82 ? 17.124 5.319 -24.542 1.00 86.75 82 HIS A C 1
ATOM 590 O O . HIS A 1 82 ? 17.948 5.302 -25.456 1.00 86.75 82 HIS A O 1
ATOM 596 N N . LEU A 1 83 ? 16.105 4.463 -24.494 1.00 87.31 83 LEU A N 1
ATOM 597 C CA . LEU A 1 83 ? 15.841 3.497 -25.548 1.00 87.31 83 LEU A CA 1
ATOM 598 C C . LEU A 1 83 ? 15.478 4.191 -26.867 1.00 87.31 83 LEU A C 1
ATOM 600 O O . LEU A 1 83 ? 16.017 3.818 -27.906 1.00 87.31 83 LEU A O 1
ATOM 604 N N . LEU A 1 84 ? 14.625 5.219 -26.844 1.00 84.81 84 LEU A N 1
ATOM 605 C CA . LEU A 1 84 ? 14.256 5.983 -28.042 1.00 84.81 84 LEU A CA 1
ATOM 606 C C . LEU A 1 84 ? 15.448 6.735 -28.647 1.00 84.81 84 LEU A C 1
ATOM 608 O O . LEU A 1 84 ? 15.658 6.680 -29.860 1.00 84.81 84 LEU A O 1
ATOM 612 N N . GLU A 1 85 ? 16.245 7.396 -27.812 1.00 86.88 85 GLU A N 1
ATOM 613 C CA . GLU A 1 85 ? 17.468 8.083 -28.236 1.00 86.88 85 GLU A CA 1
ATOM 614 C C . GLU A 1 85 ? 18.476 7.100 -28.835 1.00 86.88 85 GLU A C 1
ATOM 616 O O . GLU A 1 85 ? 19.013 7.334 -29.919 1.00 86.88 85 GLU A O 1
ATOM 621 N N . GLY A 1 86 ? 18.677 5.958 -28.176 1.00 87.31 86 GLY A N 1
ATOM 622 C CA . GLY A 1 86 ? 19.550 4.899 -28.658 1.00 87.31 86 GLY A CA 1
ATOM 623 C C . GLY A 1 86 ? 19.097 4.315 -29.997 1.00 87.31 86 GLY A C 1
ATOM 624 O O . GLY A 1 86 ? 19.923 4.126 -30.888 1.00 87.31 86 GLY A O 1
ATOM 625 N N . PHE A 1 87 ? 17.790 4.111 -30.191 1.00 85.69 87 PHE A N 1
ATOM 626 C CA . PHE A 1 87 ? 17.237 3.714 -31.488 1.00 85.69 87 PHE A CA 1
ATOM 627 C C . PHE A 1 87 ? 17.490 4.764 -32.575 1.00 85.69 87 PHE A C 1
ATOM 629 O O . PHE A 1 87 ? 17.887 4.403 -33.681 1.00 85.69 87 PHE A O 1
ATOM 636 N N . SER A 1 88 ? 17.304 6.053 -32.278 1.00 86.38 88 SER A N 1
ATOM 637 C CA . SER A 1 88 ? 17.572 7.127 -33.245 1.00 86.38 88 SER A CA 1
ATOM 638 C C . SER A 1 88 ? 19.053 7.196 -33.631 1.00 86.38 88 SER A C 1
ATOM 640 O O . SER A 1 88 ? 19.374 7.415 -34.802 1.00 86.38 88 SER A O 1
ATOM 642 N N . ALA A 1 89 ? 19.955 6.990 -32.667 1.00 85.94 89 ALA A N 1
ATOM 643 C CA . ALA A 1 89 ? 21.393 6.941 -32.911 1.00 85.94 89 ALA A CA 1
ATOM 644 C C . ALA A 1 89 ? 21.765 5.757 -33.816 1.00 85.94 89 ALA A C 1
ATOM 646 O O . ALA A 1 89 ? 22.459 5.950 -34.811 1.00 85.94 89 ALA A O 1
ATOM 647 N N . ILE A 1 90 ? 21.225 4.565 -33.534 1.00 86.06 90 ILE A N 1
ATOM 648 C CA . ILE A 1 90 ? 21.426 3.366 -34.363 1.00 86.06 90 ILE A CA 1
ATOM 649 C C . ILE A 1 90 ? 20.893 3.586 -35.784 1.00 86.06 90 ILE A C 1
ATOM 651 O O . ILE A 1 90 ? 21.568 3.245 -36.747 1.00 86.06 90 ILE A O 1
ATOM 655 N N . LEU A 1 91 ? 19.709 4.186 -35.950 1.00 84.19 91 LEU A N 1
ATOM 656 C CA . LEU A 1 91 ? 19.167 4.487 -37.282 1.00 84.19 91 LEU A CA 1
ATOM 657 C C . LEU A 1 91 ? 20.061 5.451 -38.070 1.00 84.19 91 LEU A C 1
ATOM 659 O O . LEU A 1 91 ? 20.228 5.273 -39.273 1.00 84.19 91 LEU A O 1
ATOM 663 N N . SER A 1 92 ? 20.656 6.434 -37.395 1.00 83.75 92 SER A N 1
ATOM 664 C CA . SER A 1 92 ? 21.583 7.385 -38.020 1.00 83.75 92 SER A CA 1
ATOM 665 C C . SER A 1 92 ? 22.897 6.707 -38.425 1.00 83.75 92 SER A C 1
ATOM 667 O O . SER A 1 92 ? 23.390 6.931 -39.528 1.00 83.75 92 SER A O 1
ATOM 669 N N . GLU A 1 93 ? 23.439 5.836 -37.567 1.00 83.00 93 GLU A N 1
ATOM 670 C CA . GLU A 1 93 ? 24.615 5.009 -37.875 1.00 83.00 93 GLU A CA 1
ATOM 671 C C . GLU A 1 93 ? 24.338 4.056 -39.054 1.00 83.00 93 GLU A C 1
ATOM 673 O O . GLU A 1 93 ? 25.165 3.937 -39.957 1.00 83.00 93 GLU A O 1
ATOM 678 N N . LEU A 1 94 ? 23.154 3.436 -39.118 1.00 83.00 94 LEU A N 1
ATOM 679 C CA . LEU A 1 94 ? 22.758 2.575 -40.238 1.00 83.00 94 LEU A CA 1
ATOM 680 C C . LEU A 1 94 ? 22.602 3.346 -41.560 1.00 83.00 94 LEU A C 1
ATOM 682 O O . LEU A 1 94 ? 23.006 2.837 -42.605 1.00 83.00 94 LEU A O 1
ATOM 686 N N . ASP A 1 95 ? 22.061 4.566 -41.542 1.00 79.88 95 ASP A N 1
ATOM 687 C CA . ASP A 1 95 ? 21.901 5.401 -42.746 1.00 79.88 95 ASP A CA 1
ATOM 688 C C . ASP A 1 95 ? 23.258 5.839 -43.334 1.00 79.88 95 ASP A C 1
ATOM 690 O O . ASP A 1 95 ? 23.450 5.859 -44.556 1.00 79.88 95 ASP A O 1
ATOM 694 N N . LEU A 1 96 ? 24.247 6.087 -42.466 1.00 75.50 96 LEU A N 1
ATOM 695 C CA . LEU A 1 96 ? 25.637 6.338 -42.863 1.00 75.50 96 LEU A CA 1
ATOM 696 C C . LEU A 1 96 ? 26.272 5.122 -43.557 1.00 75.50 96 LEU A C 1
ATOM 698 O O . LEU A 1 96 ? 27.037 5.290 -44.506 1.00 75.50 96 LEU A O 1
ATOM 702 N N . ILE A 1 97 ? 25.932 3.900 -43.131 1.00 77.75 97 ILE A N 1
ATOM 703 C CA . ILE A 1 97 ? 26.416 2.656 -43.756 1.00 77.75 97 ILE A CA 1
ATOM 704 C C . ILE A 1 97 ? 25.732 2.403 -45.111 1.00 77.75 97 ILE A C 1
ATOM 706 O O . ILE A 1 97 ? 26.374 1.914 -46.048 1.00 77.75 97 ILE A O 1
ATOM 710 N N . ILE A 1 98 ? 24.435 2.712 -45.221 1.00 74.56 98 ILE A N 1
ATOM 711 C CA . ILE A 1 98 ? 23.610 2.465 -46.418 1.00 74.56 98 ILE A CA 1
ATOM 712 C C . ILE A 1 98 ? 23.858 3.512 -47.517 1.00 74.56 98 ILE A C 1
ATOM 714 O O . ILE A 1 98 ? 23.688 3.203 -48.700 1.00 74.56 98 ILE A O 1
ATOM 718 N N . SER A 1 99 ? 24.289 4.725 -47.159 1.00 70.19 99 SER A N 1
ATOM 719 C CA . SER A 1 99 ? 24.601 5.788 -48.121 1.00 70.19 99 SER A CA 1
ATOM 720 C C . SER A 1 99 ? 25.642 5.326 -49.166 1.00 70.19 99 SER A C 1
ATOM 722 O O . SER A 1 99 ? 26.667 4.734 -48.805 1.00 70.19 99 SER A O 1
ATOM 724 N N . PRO A 1 100 ? 25.386 5.540 -50.478 1.00 59.09 100 PRO A N 1
ATOM 725 C CA . PRO A 1 100 ? 26.196 4.958 -51.543 1.00 59.09 100 PRO A CA 1
ATOM 726 C C . PRO A 1 100 ? 27.607 5.566 -51.570 1.00 59.09 100 PRO A C 1
ATOM 728 O O . PRO A 1 100 ? 27.750 6.779 -51.398 1.00 59.09 100 PRO A O 1
ATOM 731 N N . PRO A 1 101 ? 28.655 4.759 -51.8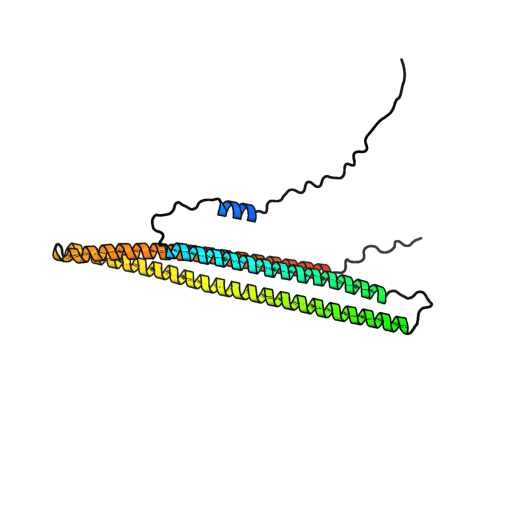15 1.00 55.66 101 PRO A N 1
ATOM 732 C CA . PRO A 1 101 ? 30.013 5.272 -51.923 1.00 55.66 101 PRO A CA 1
ATOM 733 C C . PRO A 1 101 ? 30.143 6.217 -53.126 1.00 55.66 101 PRO A C 1
ATOM 735 O O . PRO A 1 101 ? 29.591 5.962 -54.200 1.00 55.66 101 PRO A O 1
ATOM 738 N N . SER A 1 102 ? 30.941 7.278 -52.982 1.00 54.00 102 SER A N 1
ATOM 739 C CA . SER A 1 102 ? 31.541 7.959 -54.136 1.00 54.00 102 SER A CA 1
ATOM 740 C C . SER A 1 102 ? 32.293 6.914 -54.971 1.00 54.00 102 SER A C 1
ATOM 742 O O . SER A 1 102 ? 32.952 6.047 -54.402 1.00 54.00 102 SER A O 1
ATOM 744 N N . ALA A 1 103 ? 32.161 6.974 -56.299 1.00 51.88 103 ALA A N 1
ATOM 745 C CA . ALA A 1 103 ? 32.346 5.898 -57.290 1.00 51.88 103 ALA A CA 1
ATOM 746 C C . ALA A 1 103 ? 33.724 5.178 -57.395 1.00 51.88 103 ALA A C 1
ATOM 748 O O . ALA A 1 103 ? 34.049 4.631 -58.446 1.00 51.88 103 ALA A O 1
ATOM 749 N N . SER A 1 104 ? 34.543 5.137 -56.344 1.00 53.59 104 SER A N 1
ATOM 750 C CA . SER A 1 104 ? 35.905 4.584 -56.353 1.00 53.59 104 SER A CA 1
ATOM 751 C C . SER A 1 104 ? 36.315 3.816 -55.079 1.00 53.59 104 SER A C 1
ATOM 753 O O . SER A 1 104 ? 37.497 3.538 -54.903 1.00 53.59 104 SER A O 1
ATOM 755 N N . ALA A 1 105 ? 35.379 3.448 -54.198 1.00 52.56 105 ALA A N 1
ATOM 756 C CA . ALA A 1 105 ? 35.674 2.920 -52.858 1.00 52.56 105 ALA A CA 1
ATOM 757 C C . ALA A 1 105 ? 35.153 1.482 -52.640 1.00 52.56 105 ALA A C 1
ATOM 759 O O . ALA A 1 105 ? 34.035 1.257 -52.184 1.00 52.56 105 ALA A O 1
ATOM 760 N N . THR A 1 106 ? 35.941 0.476 -53.019 1.00 61.22 106 THR A N 1
ATOM 761 C CA . THR A 1 106 ? 35.678 -0.932 -52.657 1.00 61.22 106 THR A CA 1
ATOM 762 C C . THR A 1 106 ? 36.955 -1.543 -52.098 1.00 61.22 106 THR A C 1
ATOM 764 O O . THR A 1 106 ? 37.543 -2.455 -52.676 1.00 61.22 106 THR A O 1
ATOM 767 N N . SER A 1 107 ? 37.448 -0.973 -50.998 1.00 68.62 107 SER A N 1
ATOM 768 C CA . SER A 1 107 ? 38.565 -1.551 -50.251 1.00 68.62 107 SER A CA 1
ATOM 769 C C . SER A 1 107 ? 38.043 -2.567 -49.223 1.00 68.62 107 SER A C 1
ATOM 771 O O . SER A 1 107 ? 36.998 -2.356 -48.612 1.00 68.62 107 SER A O 1
ATOM 773 N N . HIS A 1 108 ? 38.759 -3.678 -49.003 1.00 71.94 108 HIS A N 1
ATOM 774 C CA . HIS A 1 108 ? 38.413 -4.640 -47.940 1.00 71.94 108 HIS A CA 1
ATOM 775 C C . HIS A 1 108 ? 38.381 -3.984 -46.545 1.00 71.94 108 HIS A C 1
ATOM 777 O O . HIS A 1 108 ? 37.561 -4.363 -45.717 1.00 71.94 108 HIS A O 1
ATOM 783 N N . ALA A 1 109 ? 39.204 -2.954 -46.323 1.00 75.31 109 ALA A N 1
ATOM 784 C CA . ALA A 1 109 ? 39.244 -2.198 -45.074 1.00 75.31 109 ALA A CA 1
ATOM 785 C C . ALA A 1 109 ? 37.918 -1.474 -44.757 1.00 75.31 109 ALA A C 1
ATOM 787 O O . ALA A 1 109 ? 37.497 -1.466 -43.606 1.00 75.31 109 ALA A O 1
ATOM 788 N N . GLU A 1 110 ? 37.220 -0.927 -45.760 1.00 73.69 110 GLU A N 1
ATOM 789 C CA . GLU A 1 110 ? 35.901 -0.294 -45.559 1.00 73.69 110 GLU A CA 1
ATOM 790 C C . GLU A 1 110 ? 34.793 -1.308 -45.249 1.00 73.69 110 GLU A C 1
ATOM 792 O O . GLU A 1 110 ? 33.842 -0.989 -44.534 1.00 73.69 110 GLU A O 1
ATOM 797 N N . LEU A 1 111 ? 34.883 -2.532 -45.782 1.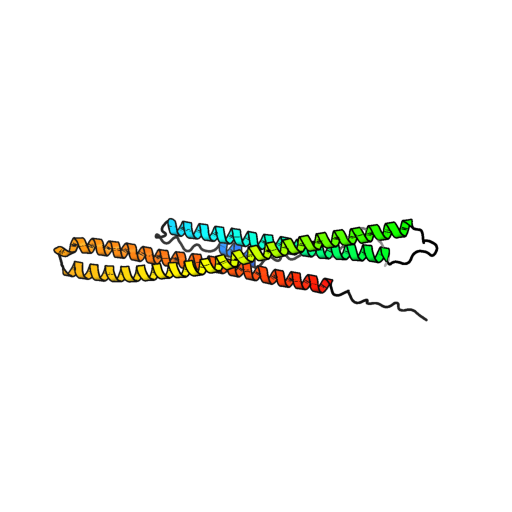00 75.12 111 LEU A N 1
ATOM 798 C CA . LEU A 1 111 ? 33.934 -3.600 -45.451 1.00 75.12 111 LEU A CA 1
ATOM 799 C C . LEU A 1 111 ? 34.100 -4.053 -43.996 1.00 75.12 111 LEU A C 1
ATOM 801 O O . LEU A 1 111 ? 33.097 -4.237 -43.305 1.00 75.12 111 LEU A O 1
ATOM 805 N N . ASP A 1 112 ? 35.344 -4.167 -43.526 1.00 80.94 112 ASP A N 1
ATOM 806 C CA . ASP A 1 112 ? 35.650 -4.491 -42.130 1.00 80.94 112 ASP A CA 1
ATOM 807 C C . ASP A 1 112 ? 35.194 -3.372 -41.177 1.00 80.94 112 ASP A C 1
ATOM 809 O O . ASP A 1 112 ? 34.611 -3.652 -40.128 1.00 80.94 112 ASP A O 1
ATOM 813 N N . GLU A 1 113 ? 35.368 -2.101 -41.557 1.00 80.75 113 GLU A N 1
ATOM 814 C CA . GLU A 1 113 ? 34.885 -0.950 -40.783 1.00 80.75 113 GLU A CA 1
ATOM 815 C C . GLU A 1 113 ? 33.351 -0.936 -40.672 1.00 80.75 113 GLU A C 1
ATOM 817 O O . GLU A 1 113 ? 32.801 -0.798 -39.578 1.00 80.75 113 GLU A O 1
ATOM 822 N N . ARG A 1 114 ? 32.635 -1.180 -41.777 1.00 80.06 114 ARG A N 1
ATOM 823 C CA . ARG A 1 114 ? 31.164 -1.299 -41.774 1.00 80.06 114 ARG A CA 1
ATOM 824 C C . ARG A 1 114 ? 30.678 -2.462 -40.910 1.00 80.06 114 ARG A C 1
ATOM 826 O O . ARG A 1 114 ? 29.696 -2.312 -40.183 1.00 80.06 114 ARG A O 1
ATOM 833 N N . ALA A 1 115 ? 31.355 -3.609 -40.968 1.00 82.38 115 ALA A N 1
ATOM 834 C CA . ALA A 1 115 ? 31.037 -4.757 -40.124 1.00 82.38 115 ALA A CA 1
ATOM 835 C C . ALA A 1 115 ? 31.251 -4.445 -38.632 1.00 82.38 115 ALA A C 1
ATOM 837 O O . ALA A 1 115 ? 30.426 -4.830 -37.801 1.00 82.38 115 ALA A O 1
ATOM 838 N N . ALA A 1 116 ? 32.306 -3.697 -38.292 1.00 85.06 116 ALA A N 1
ATOM 839 C CA . ALA A 1 116 ? 32.572 -3.267 -36.922 1.00 85.06 116 ALA A CA 1
ATOM 840 C C . ALA A 1 116 ? 31.489 -2.315 -36.383 1.00 85.06 116 ALA A C 1
ATOM 842 O O . ALA A 1 116 ? 31.019 -2.504 -35.259 1.00 85.06 116 ALA A O 1
ATOM 843 N N . VAL A 1 117 ? 31.039 -1.340 -37.184 1.00 85.00 117 VAL A N 1
ATOM 844 C CA . VAL A 1 117 ? 29.954 -0.423 -36.783 1.00 85.00 117 VAL A CA 1
ATOM 845 C C . VAL A 1 117 ? 28.632 -1.179 -36.596 1.00 85.00 117 VAL A C 1
ATOM 847 O O . VAL A 1 117 ? 27.937 -0.955 -35.606 1.00 85.00 117 VAL A O 1
ATOM 850 N N . LEU A 1 118 ? 28.304 -2.135 -37.475 1.00 84.38 118 LEU A N 1
ATOM 851 C CA . LEU A 1 118 ? 27.114 -2.986 -37.315 1.00 84.38 118 LEU A CA 1
ATOM 852 C C . LEU A 1 118 ? 27.152 -3.807 -36.019 1.00 84.38 118 LEU A C 1
ATOM 854 O O . LEU A 1 118 ? 26.157 -3.851 -35.294 1.00 84.38 118 LEU A O 1
ATOM 858 N N . ALA A 1 119 ? 28.299 -4.410 -35.695 1.00 86.62 119 ALA A N 1
ATOM 859 C CA . ALA A 1 119 ? 28.470 -5.150 -34.446 1.00 86.62 119 ALA A CA 1
ATOM 860 C C . ALA A 1 119 ? 28.306 -4.239 -33.214 1.00 86.62 119 ALA A C 1
ATOM 862 O O . ALA A 1 119 ? 27.713 -4.637 -32.210 1.00 86.62 119 ALA A O 1
ATOM 863 N N . GLN A 1 120 ? 28.776 -2.990 -33.292 1.00 87.50 120 GLN A N 1
ATOM 864 C CA . GLN A 1 120 ? 28.608 -2.007 -32.223 1.00 87.50 120 GLN A CA 1
ATOM 865 C C . GLN A 1 120 ? 27.142 -1.571 -32.055 1.00 87.50 120 GLN A C 1
ATOM 867 O O . GLN A 1 120 ? 26.657 -1.485 -30.923 1.00 87.50 120 GLN A O 1
ATOM 872 N N . CYS A 1 121 ? 26.420 -1.350 -33.159 1.00 87.69 121 CYS A N 1
ATOM 873 C CA . CYS A 1 121 ? 24.975 -1.106 -33.166 1.00 87.69 121 CYS A CA 1
ATOM 874 C C . CYS A 1 121 ? 24.209 -2.247 -32.478 1.00 87.69 121 CYS A C 1
ATOM 876 O O . CYS A 1 121 ? 23.356 -1.994 -31.625 1.00 87.69 121 CYS A O 1
ATOM 878 N N . GLU A 1 122 ? 24.534 -3.499 -32.812 1.00 86.88 122 GLU A N 1
ATOM 879 C CA . GLU A 1 122 ? 23.915 -4.688 -32.217 1.00 86.88 122 GLU A CA 1
ATOM 880 C C . GLU A 1 122 ? 24.158 -4.756 -30.702 1.00 86.88 122 GLU A C 1
ATOM 882 O O . GLU A 1 122 ? 23.211 -4.893 -29.925 1.00 86.88 122 GLU A O 1
ATOM 887 N N . GLN A 1 123 ? 25.407 -4.582 -30.258 1.00 89.69 123 GLN A N 1
ATOM 888 C CA . GLN A 1 123 ? 25.742 -4.572 -28.831 1.00 89.69 123 GLN A CA 1
ATOM 889 C C . GLN A 1 123 ? 25.011 -3.462 -28.069 1.00 89.69 123 GLN A C 1
ATOM 891 O O . GLN A 1 123 ? 24.497 -3.691 -26.970 1.00 89.69 123 GLN A O 1
ATOM 896 N N . ARG A 1 124 ? 24.932 -2.260 -28.652 1.00 88.75 124 ARG A N 1
ATOM 897 C CA . ARG A 1 124 ? 24.232 -1.121 -28.049 1.00 88.75 124 ARG A CA 1
ATOM 898 C C . ARG A 1 124 ? 22.727 -1.396 -27.948 1.00 88.75 124 ARG A C 1
ATOM 900 O O . ARG A 1 124 ? 22.143 -1.136 -26.898 1.00 88.75 124 ARG A O 1
ATOM 907 N N . LEU A 1 125 ? 22.117 -1.986 -28.979 1.00 86.06 125 LEU A N 1
ATOM 908 C CA . LEU A 1 125 ? 20.706 -2.381 -28.970 1.00 86.06 125 LEU A CA 1
ATOM 909 C C . LEU A 1 125 ? 20.399 -3.405 -27.870 1.00 86.06 125 LEU A C 1
ATOM 911 O O . LEU A 1 125 ? 19.440 -3.229 -27.119 1.00 86.06 125 LEU A O 1
ATOM 915 N N . LEU A 1 126 ? 21.224 -4.450 -27.751 1.00 89.19 126 LEU A N 1
ATOM 916 C CA . LEU A 1 126 ? 21.064 -5.470 -26.713 1.00 89.19 126 LEU A CA 1
ATOM 917 C C . LEU A 1 126 ? 21.144 -4.858 -25.309 1.00 89.19 126 LEU A C 1
ATOM 919 O O . LEU A 1 126 ? 20.297 -5.157 -24.468 1.00 89.19 126 LEU A O 1
ATOM 923 N N . GLY A 1 127 ? 22.094 -3.947 -25.070 1.00 89.88 127 GLY A N 1
ATOM 924 C CA . GLY A 1 127 ? 22.216 -3.244 -23.789 1.00 89.88 127 GLY A CA 1
ATOM 925 C C . GLY A 1 127 ? 20.991 -2.386 -23.443 1.00 89.88 127 GLY A C 1
ATOM 926 O O . GLY A 1 127 ? 20.522 -2.406 -22.302 1.00 89.88 127 GLY A O 1
ATOM 927 N N . LEU A 1 128 ? 20.426 -1.673 -24.424 1.00 88.25 128 LEU A N 1
ATOM 928 C CA . LEU A 1 128 ? 19.215 -0.863 -24.234 1.00 88.25 128 LEU A CA 1
ATOM 929 C C . LEU A 1 128 ? 17.992 -1.725 -23.904 1.00 88.25 128 LEU A C 1
ATOM 931 O O . LEU A 1 128 ? 17.235 -1.393 -22.991 1.00 88.25 128 LEU A O 1
ATOM 935 N N . LEU A 1 129 ? 17.813 -2.846 -24.611 1.00 86.19 129 LEU A N 1
ATOM 936 C CA . LEU A 1 129 ? 16.724 -3.788 -24.344 1.00 86.19 129 LEU A CA 1
ATOM 937 C C . LEU A 1 129 ? 16.835 -4.384 -22.938 1.00 86.19 129 LEU A C 1
ATOM 939 O O . LEU A 1 129 ? 15.849 -4.413 -22.204 1.00 86.19 129 LEU A O 1
ATOM 943 N N . GLN A 1 130 ? 18.040 -4.782 -22.531 1.00 89.31 130 GLN A N 1
ATOM 944 C CA . GLN A 1 130 ? 18.280 -5.365 -21.213 1.00 89.31 130 GLN A CA 1
ATOM 945 C C . GLN A 1 130 ? 17.982 -4.365 -20.077 1.00 89.31 130 GLN A C 1
ATOM 947 O O . GLN A 1 130 ? 17.361 -4.726 -19.075 1.00 89.31 130 GLN A O 1
ATOM 952 N N . SER A 1 131 ? 18.354 -3.092 -20.258 1.00 87.94 131 SER A N 1
ATOM 953 C CA . SER A 1 131 ? 18.031 -2.002 -19.325 1.00 87.94 131 SER A CA 1
ATOM 954 C C . SER A 1 131 ? 16.520 -1.742 -19.221 1.00 87.94 131 SER A C 1
ATOM 956 O O . SER A 1 131 ? 15.976 -1.602 -18.116 1.00 87.94 131 SER A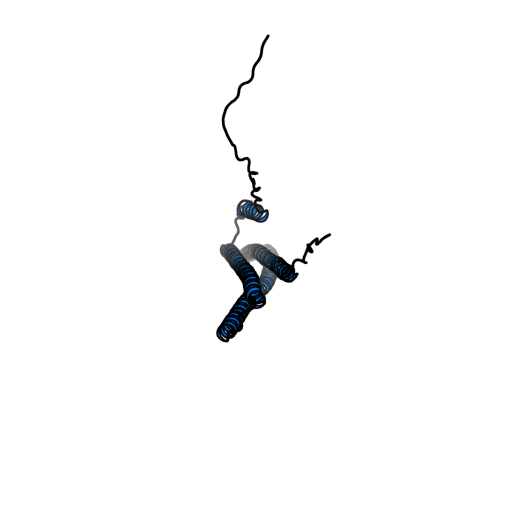 O 1
ATOM 958 N N . LEU A 1 132 ? 15.810 -1.745 -20.357 1.00 85.69 132 LEU A N 1
ATOM 959 C CA . LEU A 1 132 ? 14.353 -1.601 -20.373 1.00 85.69 132 LEU A CA 1
ATOM 960 C C . LEU A 1 132 ? 13.679 -2.764 -19.635 1.00 85.69 132 LEU A C 1
ATOM 962 O O . LEU A 1 132 ? 12.825 -2.537 -18.779 1.00 85.69 132 LEU A O 1
ATOM 966 N N . GLU A 1 133 ? 14.075 -4.006 -19.916 1.00 88.12 133 GLU A N 1
ATOM 967 C CA . GLU A 1 133 ? 13.526 -5.189 -19.247 1.00 88.12 133 GLU A CA 1
ATOM 968 C C . GLU A 1 133 ? 13.725 -5.153 -17.729 1.00 88.12 133 GLU A C 1
ATOM 970 O O . GLU A 1 133 ? 12.843 -5.573 -16.973 1.00 88.12 133 GLU A O 1
ATOM 975 N N . GLN A 1 134 ? 14.880 -4.672 -17.263 1.00 89.50 134 GLN A N 1
ATOM 976 C CA . GLN A 1 134 ? 15.146 -4.516 -15.837 1.00 89.50 134 GLN A CA 1
ATOM 977 C C . GLN A 1 134 ? 14.240 -3.446 -15.214 1.00 89.50 134 GLN A C 1
ATOM 979 O O . GLN A 1 134 ? 13.666 -3.672 -14.146 1.00 89.50 134 GLN A O 1
ATOM 984 N N . SER A 1 135 ? 14.052 -2.316 -15.899 1.00 88.25 135 SER A N 1
ATOM 985 C CA . SER A 1 135 ? 13.139 -1.252 -15.465 1.00 88.25 135 SER A CA 1
ATOM 986 C C . SER A 1 135 ? 11.681 -1.726 -15.411 1.00 88.25 135 SER A C 1
ATOM 988 O O . SER A 1 135 ? 10.970 -1.419 -14.453 1.00 88.25 135 SER A O 1
ATOM 990 N N . VAL A 1 136 ? 11.236 -2.529 -16.389 1.00 87.06 136 VAL A N 1
ATOM 991 C CA . VAL A 1 136 ? 9.878 -3.115 -16.420 1.00 87.06 136 VAL A CA 1
ATOM 992 C C . VAL A 1 136 ? 9.666 -4.040 -15.233 1.00 87.06 136 VAL A C 1
ATOM 994 O O . VAL A 1 136 ? 8.699 -3.856 -14.493 1.00 87.06 136 VAL A O 1
ATOM 997 N N . ARG A 1 137 ? 10.604 -4.959 -14.990 1.00 89.38 137 ARG A N 1
ATOM 998 C CA . ARG A 1 137 ? 10.540 -5.880 -13.848 1.00 89.38 137 ARG A CA 1
ATOM 999 C C . ARG A 1 137 ? 10.522 -5.146 -12.507 1.00 89.38 137 ARG A C 1
ATOM 1001 O O . ARG A 1 137 ? 9.695 -5.459 -11.655 1.00 89.38 137 ARG A O 1
ATOM 1008 N N . SER A 1 138 ? 11.385 -4.142 -12.333 1.00 87.88 138 SER A N 1
ATOM 1009 C CA . SER A 1 138 ? 11.422 -3.313 -11.119 1.00 87.88 138 SER A CA 1
ATOM 1010 C C . SER A 1 138 ? 10.075 -2.623 -10.866 1.00 87.88 138 SER A C 1
ATOM 1012 O O . SER A 1 138 ? 9.519 -2.697 -9.767 1.00 87.88 138 SER A O 1
ATOM 1014 N N . ARG A 1 139 ? 9.490 -2.021 -11.911 1.00 87.00 139 ARG A N 1
ATOM 1015 C CA . ARG A 1 139 ? 8.172 -1.379 -11.841 1.00 87.00 139 ARG A CA 1
ATOM 1016 C C . ARG A 1 139 ? 7.079 -2.371 -11.449 1.00 87.00 139 ARG A C 1
ATOM 1018 O O . ARG A 1 139 ? 6.275 -2.076 -10.569 1.00 87.00 139 ARG A O 1
ATOM 1025 N N . GLU A 1 140 ? 7.038 -3.535 -12.090 1.00 88.94 140 GLU A N 1
ATOM 1026 C CA . GLU A 1 140 ? 6.043 -4.572 -11.804 1.00 88.94 140 GLU A CA 1
ATOM 1027 C C . GLU A 1 140 ? 6.135 -5.075 -10.364 1.00 88.94 140 GLU A C 1
ATOM 1029 O O . GLU A 1 140 ? 5.103 -5.213 -9.707 1.00 88.94 140 GLU A O 1
ATOM 1034 N N . GLN A 1 141 ? 7.351 -5.266 -9.849 1.00 90.50 141 GLN A N 1
ATOM 1035 C CA . GLN A 1 141 ? 7.574 -5.664 -8.463 1.00 90.50 141 GLN A CA 1
ATOM 1036 C C . GLN A 1 141 ? 7.046 -4.609 -7.480 1.00 90.50 141 GLN A C 1
ATOM 1038 O O . GLN A 1 141 ? 6.322 -4.952 -6.546 1.00 90.50 141 GLN A O 1
ATOM 1043 N N . VAL A 1 142 ? 7.343 -3.323 -7.705 1.00 88.50 142 VAL A N 1
ATOM 1044 C CA . VAL A 1 142 ? 6.832 -2.231 -6.856 1.00 88.50 142 VAL A CA 1
ATOM 1045 C C . VAL A 1 142 ? 5.303 -2.178 -6.888 1.00 88.50 142 VAL A C 1
ATOM 1047 O O . VAL A 1 142 ? 4.669 -2.087 -5.837 1.00 88.50 142 VAL A O 1
ATOM 1050 N N . LEU A 1 143 ? 4.690 -2.285 -8.070 1.00 87.69 143 LEU A N 1
ATOM 1051 C CA . LEU A 1 143 ? 3.229 -2.281 -8.199 1.00 87.69 143 LEU A CA 1
ATOM 1052 C C . LEU A 1 143 ? 2.580 -3.514 -7.562 1.00 87.69 143 LEU A C 1
ATOM 1054 O O . LEU A 1 143 ? 1.498 -3.395 -6.987 1.00 87.69 143 LEU A O 1
ATOM 1058 N N . GLY A 1 144 ? 3.232 -4.675 -7.632 1.00 90.25 144 GLY A N 1
ATOM 1059 C CA . GLY A 1 144 ? 2.819 -5.892 -6.934 1.00 90.25 144 GLY A CA 1
ATOM 1060 C C . GLY A 1 144 ? 2.737 -5.675 -5.424 1.00 90.25 144 GLY A C 1
ATOM 1061 O O . GLY A 1 144 ? 1.658 -5.817 -4.847 1.00 90.25 144 GLY A O 1
ATOM 1062 N N . SER A 1 145 ? 3.827 -5.209 -4.811 1.00 89.12 145 SER A N 1
ATOM 1063 C CA . SER A 1 145 ? 3.885 -4.931 -3.369 1.00 89.12 145 SER A CA 1
ATOM 1064 C C . SER A 1 145 ? 2.816 -3.933 -2.913 1.00 89.12 145 SER A C 1
ATOM 1066 O O . SER A 1 145 ? 2.216 -4.084 -1.851 1.00 89.12 145 SER A O 1
ATOM 1068 N N . VAL A 1 146 ? 2.523 -2.918 -3.729 1.00 86.88 146 VAL A N 1
ATOM 1069 C CA . VAL A 1 146 ? 1.499 -1.909 -3.409 1.00 86.88 146 VAL A CA 1
ATOM 1070 C C . VAL A 1 146 ? 0.087 -2.501 -3.455 1.00 86.88 146 VAL A C 1
ATOM 1072 O O . VAL A 1 146 ? -0.753 -2.150 -2.623 1.00 86.88 146 VAL A O 1
ATOM 1075 N N . ARG A 1 147 ? -0.192 -3.421 -4.389 1.00 86.94 147 ARG A N 1
ATOM 1076 C CA . ARG A 1 147 ? -1.479 -4.138 -4.442 1.00 86.94 147 ARG A CA 1
ATOM 1077 C C . ARG A 1 147 ? -1.662 -5.042 -3.226 1.00 86.94 147 ARG A C 1
ATOM 1079 O O . ARG A 1 147 ? -2.728 -5.004 -2.615 1.00 86.94 147 ARG A O 1
ATOM 1086 N N . GLU A 1 148 ? -0.631 -5.795 -2.850 1.00 89.19 148 GLU A N 1
ATOM 1087 C CA . GLU A 1 148 ? -0.644 -6.631 -1.641 1.00 89.19 148 GLU A CA 1
ATOM 1088 C C . GLU A 1 148 ? -0.912 -5.790 -0.392 1.00 89.19 148 GLU A C 1
ATOM 1090 O O . GLU A 1 148 ? -1.786 -6.112 0.412 1.00 89.19 148 GLU A O 1
ATOM 1095 N N . LEU A 1 149 ? -0.232 -4.650 -0.276 1.00 86.19 149 LEU A N 1
ATOM 1096 C CA . LEU A 1 149 ? -0.393 -3.732 0.842 1.00 86.19 149 LEU A CA 1
ATOM 1097 C C . LEU A 1 149 ? -1.788 -3.091 0.886 1.00 86.19 149 LEU A C 1
ATOM 1099 O O . LEU A 1 149 ? -2.373 -2.949 1.963 1.00 86.19 149 LEU A O 1
ATOM 1103 N N . SER A 1 150 ? -2.361 -2.749 -0.272 1.00 85.25 150 SER A N 1
ATOM 1104 C CA . SER A 1 150 ? -3.758 -2.311 -0.362 1.00 85.25 150 SER A CA 1
ATOM 1105 C C . SER A 1 150 ? -4.727 -3.404 0.103 1.00 85.25 150 SER A C 1
ATOM 1107 O O . SER A 1 150 ? -5.725 -3.080 0.748 1.00 85.25 150 SER A O 1
ATOM 1109 N N . GLY A 1 151 ? -4.449 -4.677 -0.196 1.00 87.00 151 GLY A N 1
ATOM 1110 C CA . GLY A 1 151 ? -5.237 -5.816 0.284 1.00 87.00 151 GLY A CA 1
ATOM 1111 C C . GLY A 1 151 ? -5.119 -6.013 1.797 1.00 87.00 151 GLY A C 1
ATOM 1112 O O . GLY A 1 151 ? -6.132 -6.095 2.490 1.00 87.00 151 GLY A O 1
ATOM 1113 N N . ALA A 1 152 ? -3.896 -5.990 2.333 1.00 87.50 152 ALA A N 1
ATOM 1114 C CA . ALA A 1 152 ? -3.647 -6.061 3.774 1.00 87.50 152 ALA A CA 1
ATOM 1115 C C . ALA A 1 152 ? -4.344 -4.920 4.536 1.00 87.50 152 ALA A C 1
ATOM 1117 O O . ALA A 1 152 ? -4.880 -5.120 5.624 1.00 87.50 152 ALA A O 1
ATOM 1118 N N . SER A 1 153 ? -4.397 -3.731 3.935 1.00 87.31 153 SER A N 1
ATOM 1119 C CA . SER A 1 153 ? -5.094 -2.580 4.511 1.00 87.31 153 SER A CA 1
ATOM 1120 C C . SER A 1 153 ? -6.600 -2.787 4.583 1.00 87.31 153 SER A C 1
ATOM 1122 O O . SER A 1 153 ? -7.194 -2.458 5.599 1.00 87.31 153 SER A O 1
ATOM 1124 N N . ALA A 1 154 ? -7.227 -3.381 3.566 1.00 87.75 154 ALA A N 1
ATOM 1125 C CA . ALA A 1 154 ? -8.652 -3.711 3.646 1.00 87.75 154 ALA A CA 1
ATOM 1126 C C . ALA A 1 154 ? -8.942 -4.635 4.844 1.00 87.75 154 ALA A C 1
ATOM 1128 O O . ALA A 1 154 ? -9.814 -4.335 5.653 1.00 87.75 154 ALA A O 1
ATOM 1129 N N . SER A 1 155 ? -8.115 -5.668 5.036 1.00 91.38 155 SER A N 1
ATOM 1130 C CA . SER A 1 155 ? -8.235 -6.579 6.183 1.00 91.38 155 SER A CA 1
ATOM 1131 C C . SER A 1 155 ? -8.038 -5.878 7.537 1.00 91.38 155 SER A C 1
ATOM 1133 O O . SER A 1 155 ? -8.752 -6.175 8.496 1.00 91.38 155 SER A O 1
ATOM 1135 N N . LEU A 1 156 ? -7.117 -4.910 7.632 1.00 89.56 156 LEU A N 1
ATOM 1136 C CA . LEU A 1 156 ? -6.971 -4.070 8.831 1.00 89.56 156 LEU A CA 1
ATOM 1137 C C . LEU A 1 156 ? -8.231 -3.235 9.110 1.00 89.56 156 LEU A C 1
ATOM 1139 O O . LEU A 1 156 ? -8.576 -3.023 10.273 1.00 89.56 156 LEU A O 1
ATOM 1143 N N . GLY A 1 157 ? -8.917 -2.779 8.060 1.00 90.25 157 GLY A N 1
ATOM 1144 C CA . GLY A 1 157 ? -10.176 -2.045 8.156 1.00 90.25 157 GLY A CA 1
ATOM 1145 C C . GLY A 1 157 ? -11.293 -2.911 8.733 1.00 90.25 157 GLY A C 1
ATOM 1146 O O . GLY A 1 157 ? -11.960 -2.485 9.677 1.00 90.25 157 GLY A O 1
ATOM 1147 N N . ASP A 1 158 ? -11.421 -4.143 8.237 1.00 92.12 158 ASP A N 1
ATOM 1148 C CA . ASP A 1 158 ? -12.403 -5.121 8.720 1.00 92.12 158 ASP A CA 1
ATOM 1149 C C . ASP A 1 158 ? -12.169 -5.459 10.202 1.00 92.12 158 ASP A C 1
ATOM 1151 O O . ASP A 1 158 ? -13.091 -5.411 11.018 1.00 92.12 158 ASP A O 1
ATOM 1155 N N . MET A 1 159 ? -10.912 -5.702 10.593 1.00 91.75 159 MET A N 1
ATOM 1156 C CA . MET A 1 159 ? -10.562 -5.952 11.997 1.00 91.75 159 MET A CA 1
ATOM 1157 C C . MET A 1 159 ? -10.901 -4.760 12.902 1.00 91.75 159 MET A C 1
ATOM 1159 O O . MET A 1 159 ? -11.378 -4.944 14.024 1.00 91.75 159 MET A O 1
ATOM 1163 N N . ALA A 1 160 ? -10.680 -3.529 12.435 1.00 91.44 160 ALA A N 1
ATOM 1164 C CA . ALA A 1 160 ? -11.032 -2.327 13.185 1.00 91.44 160 ALA A CA 1
ATOM 1165 C C . ALA A 1 160 ? -12.554 -2.180 13.362 1.00 91.44 160 ALA A C 1
ATOM 1167 O O . ALA A 1 160 ? -13.023 -1.773 14.433 1.00 91.44 160 ALA A O 1
ATOM 1168 N N . GLU A 1 161 ? -13.333 -2.555 12.345 1.00 91.94 161 GLU A N 1
ATOM 1169 C CA . GLU A 1 161 ? -14.793 -2.592 12.420 1.00 91.94 161 GLU A CA 1
ATOM 1170 C C . GLU A 1 161 ? -15.279 -3.627 13.445 1.00 91.94 161 GLU A C 1
ATOM 1172 O O . GLU A 1 161 ? -16.168 -3.335 14.255 1.00 91.94 161 GLU A O 1
ATOM 1177 N N . ASP A 1 162 ? -14.664 -4.809 13.464 1.00 94.56 162 ASP A N 1
ATOM 1178 C CA . ASP A 1 162 ? -14.992 -5.881 14.402 1.00 94.56 162 ASP A CA 1
ATOM 1179 C C . ASP A 1 162 ? -14.664 -5.509 15.851 1.00 94.56 162 ASP A C 1
ATOM 1181 O O . ASP A 1 162 ? -15.486 -5.739 16.744 1.00 94.56 162 ASP A O 1
ATOM 1185 N N . VAL A 1 163 ? -13.543 -4.822 16.095 1.00 90.69 163 VAL A N 1
ATOM 1186 C CA . VAL A 1 163 ? -13.261 -4.203 17.404 1.00 90.69 163 VAL A CA 1
ATOM 1187 C C . VAL A 1 163 ? -14.385 -3.238 17.791 1.00 90.69 163 VAL A C 1
ATOM 1189 O O . VAL A 1 163 ? -14.868 -3.272 18.924 1.00 90.69 163 VAL A O 1
ATOM 1192 N N . GLY A 1 164 ? -14.868 -2.425 16.849 1.00 91.56 164 GLY A N 1
ATOM 1193 C CA . GLY A 1 164 ? -16.015 -1.543 17.061 1.00 91.56 164 GLY A CA 1
ATOM 1194 C C . GLY A 1 164 ? -17.306 -2.295 17.417 1.00 91.56 164 GLY A C 1
ATOM 1195 O O . GLY A 1 164 ? -18.051 -1.859 18.299 1.00 91.56 164 GLY A O 1
ATOM 1196 N N . LYS A 1 165 ? -17.580 -3.4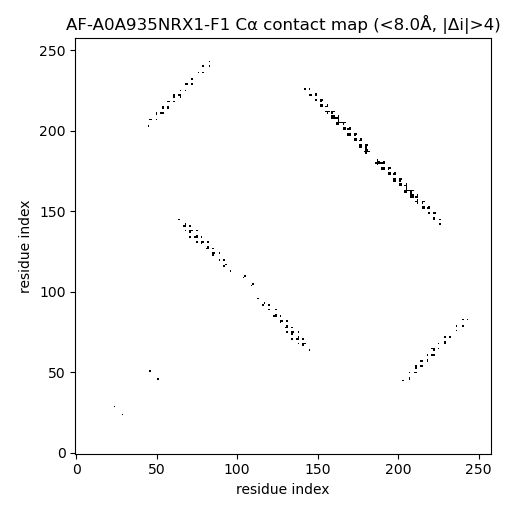37 16.773 1.00 94.81 165 LYS A N 1
ATOM 1197 C CA . LYS A 1 165 ? -18.736 -4.300 17.085 1.00 94.81 165 LYS A CA 1
ATOM 1198 C C . LYS A 1 165 ? -18.625 -4.893 18.490 1.00 94.81 165 LYS A C 1
ATOM 1200 O O . LYS A 1 165 ? -19.571 -4.768 19.272 1.00 94.81 165 LYS A O 1
ATOM 1205 N N . LEU A 1 166 ? -17.468 -5.461 18.837 1.00 94.00 166 LEU A N 1
ATOM 1206 C CA . LEU A 1 166 ? -17.199 -6.033 20.161 1.00 94.00 166 LEU A CA 1
ATOM 1207 C C . LEU A 1 166 ? -17.304 -4.982 21.267 1.00 94.00 166 LEU A C 1
ATOM 1209 O O . LEU A 1 166 ? -17.913 -5.230 22.311 1.00 94.00 166 LEU A O 1
ATOM 1213 N N . ALA A 1 167 ? -16.778 -3.783 21.023 1.00 94.62 167 ALA A N 1
ATOM 1214 C CA . ALA A 1 167 ? -16.908 -2.641 21.916 1.00 94.62 167 ALA A CA 1
ATOM 1215 C C . ALA A 1 167 ? -18.380 -2.280 22.169 1.00 94.62 167 ALA A C 1
ATOM 1217 O O . ALA A 1 167 ? -18.795 -2.150 23.321 1.00 94.62 167 ALA A O 1
ATOM 1218 N N . ARG A 1 168 ? -19.209 -2.190 21.120 1.00 95.06 168 ARG A N 1
ATOM 1219 C CA . ARG A 1 168 ? -20.650 -1.911 21.267 1.00 95.06 168 ARG A CA 1
ATOM 1220 C C . ARG A 1 168 ? -21.377 -3.004 22.050 1.00 95.06 168 ARG A C 1
ATOM 1222 O O . ARG A 1 168 ? -22.172 -2.685 22.932 1.00 95.06 168 ARG A O 1
ATOM 1229 N N . GLN A 1 169 ? -21.087 -4.274 21.773 1.00 97.12 169 GLN A N 1
ATOM 1230 C CA . GLN A 1 169 ? -21.688 -5.399 22.492 1.00 97.12 169 GLN A CA 1
ATOM 1231 C C . GLN A 1 169 ? -21.288 -5.405 23.975 1.00 97.12 169 GLN A C 1
ATOM 1233 O O . GLN A 1 169 ? -22.140 -5.563 24.849 1.00 97.12 169 GLN A O 1
ATOM 1238 N N . THR A 1 170 ? -20.011 -5.160 24.268 1.00 96.25 170 THR A N 1
ATOM 1239 C CA . THR A 1 170 ? -19.493 -5.057 25.641 1.00 96.25 170 THR A CA 1
ATOM 1240 C C . THR A 1 170 ? -20.114 -3.873 26.381 1.00 96.25 170 THR A C 1
ATOM 1242 O O . THR A 1 170 ? -20.482 -3.990 27.550 1.00 96.25 170 THR A O 1
ATOM 1245 N N . ASN A 1 171 ? -20.312 -2.747 25.691 1.00 93.38 171 ASN A N 1
ATOM 1246 C CA . ASN A 1 171 ? -20.999 -1.588 26.246 1.00 93.38 171 ASN A CA 1
ATOM 1247 C C . ASN A 1 171 ? -22.454 -1.926 26.618 1.00 93.38 171 ASN A C 1
ATOM 1249 O O . ASN A 1 171 ? -22.887 -1.603 27.723 1.00 93.38 171 ASN A O 1
ATOM 1253 N N . LEU A 1 172 ? -23.192 -2.648 25.769 1.00 95.50 172 LEU A N 1
ATOM 1254 C CA . LEU A 1 172 ? -24.552 -3.106 26.093 1.00 95.50 172 LEU A CA 1
ATOM 1255 C C . LEU A 1 172 ? -24.579 -4.066 27.294 1.00 95.50 172 LEU A C 1
ATOM 1257 O O . LEU A 1 172 ? -25.400 -3.899 28.195 1.00 95.50 172 LEU A O 1
ATOM 1261 N N . LEU A 1 173 ? -23.647 -5.022 27.355 1.00 94.81 173 LEU A N 1
ATOM 1262 C CA . LEU A 1 173 ? -23.487 -5.927 28.502 1.00 94.81 173 LEU A CA 1
ATOM 1263 C C . LEU A 1 173 ? -23.226 -5.157 29.803 1.00 94.81 173 LEU A C 1
ATOM 1265 O O . LEU A 1 173 ? -23.824 -5.462 30.834 1.00 94.81 173 LEU A O 1
ATOM 1269 N N . SER A 1 174 ? -22.378 -4.128 29.750 1.00 95.56 174 SER A N 1
ATOM 1270 C CA . SER A 1 174 ? -22.056 -3.296 30.913 1.00 95.56 174 SER A CA 1
ATOM 1271 C C . SER A 1 174 ? -23.251 -2.48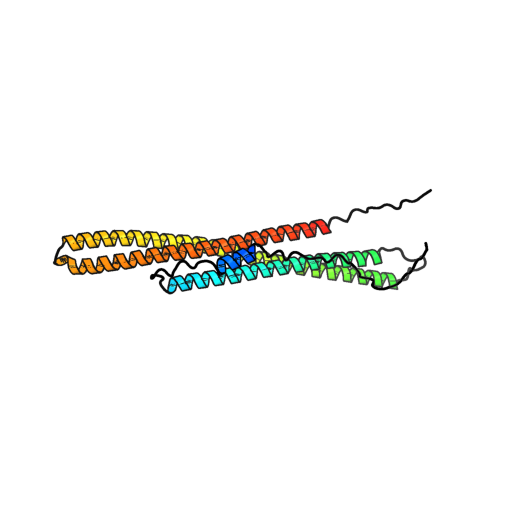4 31.417 1.00 95.56 174 SER A C 1
ATOM 1273 O O . SER A 1 174 ? -23.422 -2.319 32.622 1.00 95.56 174 SER A O 1
ATOM 1275 N N . ILE A 1 175 ? -24.124 -2.029 30.513 1.00 93.50 175 ILE A N 1
ATOM 1276 C CA . ILE A 1 175 ? -25.360 -1.327 30.874 1.00 93.50 175 ILE A CA 1
ATOM 1277 C C . ILE A 1 175 ? -26.313 -2.286 31.591 1.00 93.50 175 ILE A C 1
ATOM 1279 O O . ILE A 1 175 ? -26.835 -1.940 32.648 1.00 93.50 175 ILE A O 1
ATOM 1283 N N . ASN A 1 176 ? -26.481 -3.506 31.075 1.00 93.94 176 ASN A N 1
ATOM 1284 C CA . ASN A 1 176 ? -27.301 -4.527 31.730 1.00 93.94 176 ASN A CA 1
ATOM 1285 C C . ASN A 1 176 ? -26.759 -4.871 33.127 1.00 93.94 176 ASN A C 1
ATOM 1287 O O . ASN A 1 176 ? -27.524 -4.942 34.086 1.00 93.94 176 ASN A O 1
ATOM 1291 N N . ALA A 1 177 ? -25.436 -5.003 33.264 1.00 93.06 177 ALA A N 1
ATOM 1292 C CA . ALA A 1 177 ? -24.793 -5.232 34.555 1.00 93.06 177 ALA A CA 1
ATOM 1293 C C . ALA A 1 177 ? -24.994 -4.059 35.532 1.00 93.06 177 ALA A C 1
ATOM 1295 O O . ALA A 1 177 ? -25.226 -4.282 36.719 1.00 93.06 177 ALA A O 1
ATOM 1296 N N . ALA A 1 178 ? -24.953 -2.814 35.049 1.00 93.00 178 ALA A N 1
ATOM 1297 C CA . ALA A 1 178 ? -25.208 -1.632 35.871 1.00 93.00 178 ALA A CA 1
ATOM 1298 C C . ALA A 1 178 ? -26.664 -1.570 36.367 1.00 93.00 178 ALA A C 1
ATOM 1300 O O . ALA A 1 178 ? -26.900 -1.210 37.521 1.00 93.00 178 ALA A O 1
ATOM 1301 N N . ILE A 1 179 ? -27.632 -1.953 35.525 1.00 92.44 179 ILE A N 1
ATOM 1302 C CA . ILE A 1 179 ? -29.052 -2.039 35.899 1.00 92.44 179 ILE A CA 1
ATOM 1303 C C . ILE A 1 179 ? -29.249 -3.090 36.996 1.00 92.44 179 ILE A C 1
ATOM 1305 O O . ILE A 1 179 ? -29.877 -2.801 38.015 1.00 92.44 179 ILE A O 1
ATOM 1309 N N . GLU A 1 180 ? -28.672 -4.283 36.836 1.00 95.44 180 GLU A N 1
ATOM 1310 C CA . GLU A 1 180 ? -28.832 -5.352 37.828 1.00 95.44 180 GLU A CA 1
ATOM 1311 C C . GLU A 1 180 ? -28.111 -5.023 39.145 1.00 95.44 180 GLU A C 1
ATOM 1313 O O . GLU A 1 180 ? -28.631 -5.279 40.231 1.00 95.44 180 GLU A O 1
ATOM 1318 N N . ALA A 1 181 ? -26.957 -4.352 39.070 1.00 94.62 181 ALA A N 1
ATOM 1319 C CA . ALA A 1 181 ? -26.263 -3.827 40.241 1.00 94.62 181 ALA A CA 1
ATOM 1320 C C . ALA A 1 181 ? -27.103 -2.783 41.000 1.00 94.62 181 ALA A C 1
ATOM 1322 O O . ALA A 1 181 ? -27.147 -2.809 42.231 1.00 94.62 181 ALA A O 1
ATOM 1323 N N . ALA A 1 182 ? -27.807 -1.895 40.290 1.00 92.56 182 ALA A N 1
ATOM 1324 C CA . ALA A 1 182 ? -28.735 -0.949 40.909 1.00 92.56 182 ALA A CA 1
ATOM 1325 C C . ALA A 1 182 ? -29.930 -1.669 41.557 1.00 92.56 182 ALA A C 1
ATOM 1327 O O . ALA A 1 182 ? -30.346 -1.316 42.662 1.00 92.56 182 ALA A O 1
ATOM 1328 N N . ARG A 1 183 ? -30.439 -2.723 40.909 1.00 94.62 183 ARG A N 1
ATOM 1329 C CA . ARG A 1 183 ? -31.551 -3.542 41.407 1.00 94.62 183 ARG A CA 1
ATOM 1330 C C . ARG A 1 183 ? -31.204 -4.304 42.688 1.00 94.62 183 ARG A C 1
ATOM 1332 O O . ARG A 1 183 ? -32.047 -4.422 43.572 1.00 94.62 183 ARG A O 1
ATOM 1339 N N . ALA A 1 184 ? -29.960 -4.760 42.819 1.00 94.31 184 ALA A N 1
ATOM 1340 C CA . ALA A 1 184 ? -29.439 -5.409 44.024 1.00 94.31 184 ALA A CA 1
ATOM 1341 C C . ALA A 1 184 ? -29.182 -4.437 45.201 1.00 94.31 184 ALA A C 1
ATOM 1343 O O . ALA A 1 184 ? -28.790 -4.869 46.290 1.00 94.31 184 ALA A O 1
ATOM 1344 N N . GLY A 1 185 ? -29.378 -3.126 45.010 1.00 91.94 185 GLY A N 1
ATOM 1345 C CA . GLY A 1 185 ? -29.275 -2.117 46.062 1.00 91.94 185 GLY A CA 1
ATOM 1346 C C . GLY A 1 185 ? -27.895 -2.079 46.729 1.00 91.94 185 GLY A C 1
ATOM 1347 O O . GLY A 1 185 ? -26.861 -1.985 46.067 1.00 91.94 185 GLY A O 1
ATOM 1348 N N . ALA A 1 186 ? -27.855 -2.152 48.063 1.00 92.62 186 ALA A N 1
ATOM 1349 C CA . ALA A 1 186 ? -26.607 -2.048 48.829 1.00 92.62 186 ALA A CA 1
ATOM 1350 C C . ALA A 1 186 ? -25.589 -3.157 48.494 1.00 92.62 186 ALA A C 1
ATOM 1352 O O . ALA A 1 186 ? -24.380 -2.896 48.524 1.00 92.62 186 ALA A O 1
ATOM 1353 N N . SER A 1 187 ? -26.076 -4.351 48.141 1.00 92.50 187 SER A N 1
ATOM 1354 C CA . SER A 1 187 ? -25.264 -5.519 47.777 1.00 92.50 187 SER A CA 1
ATOM 1355 C C . SER A 1 187 ? -24.643 -5.400 46.380 1.00 92.50 187 SER A C 1
ATOM 1357 O O . SER A 1 187 ? -23.620 -6.022 46.110 1.00 92.50 187 SER A O 1
ATOM 1359 N N . GLY A 1 188 ? -25.214 -4.574 45.496 1.00 93.69 188 GLY A N 1
ATOM 1360 C CA . GLY A 1 188 ? -24.746 -4.387 44.119 1.00 93.69 188 GLY A CA 1
ATOM 1361 C C . GLY A 1 188 ? -23.707 -3.278 43.925 1.00 93.69 188 GLY A C 1
ATOM 1362 O O . GLY A 1 188 ? -23.177 -3.128 42.828 1.00 93.69 188 GLY A O 1
ATOM 1363 N N . ARG A 1 189 ? -23.362 -2.508 44.967 1.00 91.50 189 ARG A N 1
ATOM 1364 C CA . ARG A 1 189 ? -22.477 -1.328 44.841 1.00 91.50 189 ARG A CA 1
ATOM 1365 C C . ARG A 1 189 ? -21.111 -1.636 44.220 1.00 91.50 189 ARG A C 1
ATOM 1367 O O . ARG A 1 189 ? -20.644 -0.862 43.392 1.00 91.50 189 ARG A O 1
ATOM 1374 N N . GLY A 1 190 ? -20.493 -2.765 44.574 1.00 91.56 190 GLY A N 1
ATOM 1375 C CA . GLY A 1 190 ? -19.219 -3.188 43.975 1.00 91.56 190 GLY A CA 1
ATOM 1376 C C . GLY A 1 190 ? -19.352 -3.513 42.483 1.00 91.56 190 GLY A C 1
ATOM 1377 O O . GLY A 1 190 ? -18.542 -3.066 41.674 1.00 91.56 190 GLY A O 1
ATOM 1378 N N . PHE A 1 191 ? -20.427 -4.209 42.102 1.00 91.06 191 PHE A N 1
ATOM 1379 C CA . PHE A 1 191 ? -20.726 -4.517 40.702 1.00 91.06 191 PHE A CA 1
ATOM 1380 C C . PHE A 1 191 ? -21.046 -3.267 39.880 1.00 91.06 191 PHE A C 1
ATOM 1382 O O . PHE A 1 191 ? -20.653 -3.197 38.719 1.00 91.06 191 PHE A O 1
ATOM 1389 N N . ALA A 1 192 ? -21.682 -2.254 40.475 1.00 92.94 192 ALA A N 1
ATOM 1390 C CA . ALA A 1 192 ? -21.961 -0.989 39.798 1.00 92.94 192 ALA A CA 1
ATOM 1391 C C . ALA A 1 192 ? -20.671 -0.254 39.385 1.00 92.94 192 ALA A C 1
ATOM 1393 O O . ALA A 1 192 ? -20.598 0.288 38.282 1.00 92.94 192 ALA A O 1
ATOM 1394 N N . VAL A 1 193 ? -19.636 -0.278 40.236 1.00 93.31 193 VAL A N 1
ATOM 1395 C CA . VAL A 1 193 ? -18.323 0.315 39.921 1.00 93.31 193 VAL A CA 1
ATOM 1396 C C . VAL A 1 193 ? -17.659 -0.427 38.762 1.00 93.31 193 VAL A C 1
ATOM 1398 O O . VAL A 1 193 ? -17.213 0.206 37.806 1.00 93.31 193 VAL A O 1
ATOM 1401 N N . VAL A 1 194 ? -17.652 -1.763 38.803 1.00 94.12 194 VAL A N 1
ATOM 1402 C CA . VAL A 1 194 ? -17.086 -2.589 37.724 1.00 94.12 194 VAL A CA 1
ATOM 1403 C C . VAL A 1 194 ? -17.840 -2.369 36.411 1.00 94.12 194 VAL A C 1
ATOM 1405 O O . VAL A 1 194 ? -17.216 -2.150 35.378 1.00 94.12 194 VAL A O 1
ATOM 1408 N N . ALA A 1 195 ? -19.174 -2.363 36.439 1.00 94.00 195 ALA A N 1
ATOM 1409 C CA . ALA A 1 195 ? -20.000 -2.134 35.258 1.00 94.00 195 ALA A CA 1
ATOM 1410 C C . ALA A 1 195 ? -19.730 -0.758 34.625 1.00 94.00 195 ALA A C 1
ATOM 1412 O O . ALA A 1 195 ? -19.604 -0.656 33.405 1.00 94.00 195 ALA A O 1
ATOM 1413 N N . SER A 1 196 ? -19.570 0.287 35.444 1.00 93.12 196 SER A N 1
ATOM 1414 C CA . SER A 1 196 ? -19.189 1.625 34.974 1.00 93.12 196 SER A CA 1
ATOM 1415 C C . SER A 1 196 ? -17.818 1.627 34.289 1.00 93.12 196 SER A C 1
ATOM 1417 O O . SER A 1 196 ? -17.658 2.211 33.216 1.00 93.12 196 SER A O 1
ATOM 1419 N N . GLU A 1 197 ? -16.836 0.926 34.857 1.00 95.19 197 GLU A N 1
ATOM 1420 C CA . GLU A 1 197 ? -15.492 0.858 34.283 1.00 95.19 197 GLU A CA 1
ATOM 1421 C C . GLU A 1 197 ? -15.462 0.054 32.973 1.00 95.19 197 GLU A C 1
ATOM 1423 O O . GLU A 1 197 ? -14.875 0.499 31.987 1.00 95.19 197 GLU A O 1
ATOM 1428 N N . VAL A 1 198 ? -16.182 -1.072 32.900 1.00 94.25 198 VAL A N 1
ATOM 1429 C CA . VAL A 1 198 ? -16.348 -1.843 31.654 1.00 94.25 198 VAL A CA 1
ATOM 1430 C C . VAL A 1 198 ? -17.036 -0.998 30.578 1.00 94.25 198 VAL A C 1
ATOM 1432 O O . VAL A 1 198 ? -16.627 -1.020 29.413 1.00 94.25 198 VAL A O 1
ATOM 1435 N N . ARG A 1 199 ? -18.044 -0.199 30.946 1.00 92.62 199 ARG A N 1
ATOM 1436 C CA . ARG A 1 199 ? -18.713 0.736 30.030 1.00 92.62 199 ARG A CA 1
ATOM 1437 C C . ARG A 1 199 ? -17.743 1.777 29.474 1.00 92.62 199 ARG A C 1
ATOM 1439 O O . ARG A 1 199 ? -17.728 2.051 28.273 1.00 92.62 199 ARG A O 1
ATOM 1446 N N . ARG A 1 200 ? -16.906 2.343 30.345 1.00 92.94 200 ARG A N 1
ATOM 1447 C CA . ARG A 1 200 ? -15.889 3.332 29.976 1.00 92.94 200 ARG A CA 1
ATOM 1448 C C . ARG A 1 200 ? -14.853 2.734 29.020 1.00 92.94 200 ARG A C 1
ATOM 1450 O O . ARG A 1 200 ? -14.573 3.329 27.981 1.00 92.94 200 ARG A O 1
ATOM 1457 N N . LEU A 1 201 ? -14.325 1.551 29.341 1.00 92.50 201 LEU A N 1
ATOM 1458 C CA . LEU A 1 201 ? -13.325 0.849 28.528 1.00 92.50 201 LEU A CA 1
ATOM 1459 C C . LEU A 1 201 ? -13.876 0.436 27.162 1.00 92.50 201 LEU A C 1
ATOM 1461 O O . LEU A 1 201 ? -13.225 0.657 26.144 1.00 92.50 201 LEU A O 1
ATOM 1465 N N . SER A 1 202 ? -15.088 -0.118 27.123 1.00 92.00 202 SER A N 1
ATOM 1466 C CA . SER A 1 202 ? -15.740 -0.502 25.867 1.00 92.00 202 SER A CA 1
ATOM 1467 C C . SER A 1 202 ? -16.037 0.705 24.976 1.00 92.00 202 SER A C 1
ATOM 1469 O O . SER A 1 202 ? -15.758 0.655 23.782 1.00 92.00 202 SER A O 1
ATOM 1471 N N . SER A 1 203 ? -16.488 1.828 25.542 1.00 92.00 203 SER A N 1
ATOM 1472 C CA . SER A 1 203 ? -16.665 3.078 24.785 1.00 92.00 203 SER A CA 1
ATOM 1473 C C . SER A 1 203 ? -15.342 3.578 24.186 1.00 92.00 203 SER A C 1
ATOM 1475 O O . SER A 1 203 ? -15.277 3.864 22.991 1.00 92.00 203 SER A O 1
ATOM 1477 N N . ALA A 1 204 ? -14.266 3.602 24.982 1.00 88.88 204 ALA A N 1
ATOM 1478 C CA . ALA A 1 204 ? -12.935 4.004 24.515 1.00 88.88 204 ALA A CA 1
ATOM 1479 C C . ALA A 1 204 ? -12.357 3.046 23.451 1.00 88.88 204 ALA A C 1
ATOM 1481 O O . ALA A 1 204 ? -11.673 3.474 22.516 1.00 88.88 204 ALA A O 1
ATOM 1482 N N . SER A 1 205 ? -12.642 1.745 23.569 1.00 90.50 205 SER A N 1
ATOM 1483 C CA . SER A 1 205 ? -12.270 0.734 22.574 1.00 90.50 205 SER A CA 1
ATOM 1484 C C . SER A 1 205 ? -12.997 0.966 21.246 1.00 90.50 205 SER A C 1
ATOM 1486 O O . SER A 1 205 ? -12.356 0.959 20.197 1.00 90.50 205 SER A O 1
ATOM 1488 N N . GLY A 1 206 ? -14.296 1.280 21.288 1.00 91.50 206 GLY A N 1
ATOM 1489 C CA . GLY A 1 206 ? -15.087 1.602 20.098 1.00 91.50 206 GLY A CA 1
ATOM 1490 C C . GLY A 1 206 ? -14.597 2.860 19.378 1.00 91.50 206 GLY A C 1
ATOM 1491 O O . GLY A 1 206 ? -14.412 2.836 18.163 1.00 91.50 206 GLY A O 1
ATOM 1492 N N . GLU A 1 207 ? -14.306 3.931 20.123 1.00 90.25 207 GLU A N 1
ATOM 1493 C CA . GLU A 1 207 ? -13.706 5.154 19.564 1.00 90.25 207 GLU A CA 1
ATOM 1494 C C . GLU A 1 207 ? -12.331 4.877 18.938 1.00 90.25 207 GLU A C 1
ATOM 1496 O O . GLU A 1 207 ? -11.969 5.441 17.906 1.00 90.25 207 GLU A O 1
ATOM 1501 N N . THR A 1 208 ? -11.545 3.986 19.540 1.00 87.94 208 THR A N 1
ATOM 1502 C CA . THR A 1 208 ? -10.241 3.595 18.995 1.00 87.94 208 THR A CA 1
ATOM 1503 C C . THR A 1 208 ? -10.376 2.778 17.713 1.00 87.94 208 THR A C 1
ATOM 1505 O O . THR A 1 208 ? -9.684 3.088 16.746 1.00 87.94 208 THR A O 1
ATOM 1508 N N . GLY A 1 209 ? -11.286 1.801 17.667 1.00 90.38 209 GLY A N 1
ATOM 1509 C CA . GLY A 1 209 ? -11.576 1.032 16.453 1.00 90.38 209 GLY A CA 1
ATOM 1510 C C . GLY A 1 209 ? -12.022 1.929 15.296 1.00 90.38 209 GLY A C 1
ATOM 1511 O O . GLY A 1 209 ? -11.497 1.814 14.191 1.00 90.38 209 GLY A O 1
ATOM 1512 N N . GLN A 1 210 ? -12.894 2.904 15.569 1.00 89.81 210 GLN A N 1
ATOM 1513 C CA . GLN A 1 210 ? -13.338 3.878 14.567 1.00 89.81 210 GLN A CA 1
ATOM 1514 C C . GLN A 1 210 ? -12.166 4.671 13.969 1.00 89.81 210 GLN A C 1
ATOM 1516 O O . GLN A 1 210 ? -12.034 4.769 12.750 1.00 89.81 210 GLN A O 1
ATOM 1521 N N . ARG A 1 211 ? -11.267 5.187 14.814 1.00 87.69 211 ARG A N 1
ATOM 1522 C CA . ARG A 1 211 ? -10.099 5.955 14.351 1.00 87.69 211 ARG A CA 1
ATOM 1523 C C . ARG A 1 211 ? -9.110 5.104 13.556 1.00 87.69 211 ARG A C 1
ATOM 1525 O O . ARG A 1 211 ? -8.556 5.592 12.575 1.00 87.69 211 ARG A O 1
ATOM 1532 N N . ILE A 1 212 ? -8.899 3.845 13.950 1.00 88.44 212 ILE A N 1
ATOM 1533 C CA . ILE A 1 212 ? -8.077 2.906 13.171 1.00 88.44 212 ILE A CA 1
ATOM 1534 C C . ILE A 1 212 ? -8.701 2.709 11.786 1.00 88.44 212 ILE A C 1
ATOM 1536 O O . ILE A 1 212 ? -7.995 2.836 10.790 1.00 88.44 212 ILE A O 1
ATOM 1540 N N . SER A 1 213 ? -10.015 2.473 11.710 1.00 90.19 213 SER A N 1
ATOM 1541 C CA . SER A 1 213 ? -10.727 2.304 10.436 1.00 90.19 213 SER A CA 1
ATOM 1542 C C . SER A 1 213 ? -10.560 3.526 9.522 1.00 90.19 213 SER A C 1
ATOM 1544 O O . SER A 1 213 ? -10.201 3.390 8.353 1.00 90.19 213 SER A O 1
ATOM 1546 N N . GLU A 1 214 ? -10.713 4.740 10.058 1.00 89.88 214 GLU A N 1
ATOM 1547 C CA . GLU A 1 214 ? -10.504 5.988 9.310 1.00 89.88 214 GLU A CA 1
ATOM 1548 C C . GLU A 1 214 ? -9.074 6.124 8.767 1.00 89.88 214 GLU A C 1
ATOM 1550 O O . GLU A 1 214 ? -8.878 6.467 7.598 1.00 89.88 214 GLU A O 1
ATOM 1555 N N . GLN A 1 215 ? -8.068 5.824 9.591 1.00 89.44 215 GLN A N 1
ATOM 1556 C CA . GLN A 1 215 ? -6.662 5.887 9.188 1.00 89.44 215 GLN A CA 1
ATOM 1557 C C . GLN A 1 215 ? -6.341 4.860 8.098 1.00 89.44 215 GLN A C 1
ATOM 1559 O O . GLN A 1 215 ? -5.706 5.199 7.097 1.00 89.44 215 GLN A O 1
ATOM 1564 N N . VAL A 1 216 ? -6.820 3.627 8.262 1.00 90.19 216 VAL A N 1
ATOM 1565 C CA . VAL A 1 216 ? -6.654 2.535 7.297 1.00 90.19 216 VAL A CA 1
ATOM 1566 C C . VAL A 1 216 ? -7.316 2.854 5.959 1.00 90.19 216 VAL A C 1
ATOM 1568 O O . VAL A 1 216 ? -6.698 2.671 4.908 1.00 90.19 216 VAL A O 1
ATOM 1571 N N . ASN A 1 217 ? -8.525 3.412 5.978 1.00 88.81 217 ASN A N 1
ATOM 1572 C CA . ASN A 1 217 ? -9.210 3.846 4.764 1.00 88.81 217 ASN A CA 1
ATOM 1573 C C . ASN A 1 217 ? -8.426 4.945 4.037 1.00 88.81 217 ASN A C 1
ATOM 1575 O O . ASN A 1 217 ? -8.179 4.833 2.834 1.00 88.81 217 ASN A O 1
ATOM 1579 N N . GLY A 1 218 ? -7.949 5.953 4.775 1.00 88.88 218 GLY A N 1
ATOM 1580 C CA . GLY A 1 218 ? -7.119 7.018 4.213 1.00 88.88 218 GLY A CA 1
ATOM 1581 C C . GLY A 1 218 ? -5.806 6.503 3.614 1.00 88.88 218 GLY A C 1
ATOM 1582 O O . GLY A 1 218 ? -5.362 6.993 2.574 1.00 88.88 218 GLY A O 1
ATOM 1583 N N . PHE A 1 219 ? -5.194 5.489 4.224 1.00 87.12 219 PHE A N 1
ATOM 1584 C CA . PHE A 1 219 ? -4.027 4.809 3.666 1.00 87.12 219 PHE A CA 1
ATOM 1585 C C . PHE A 1 219 ? -4.357 4.067 2.365 1.00 87.12 219 PHE A C 1
ATOM 1587 O O . PHE A 1 219 ? -3.669 4.252 1.359 1.00 87.12 219 PHE A O 1
ATOM 1594 N N . GLY A 1 220 ? -5.438 3.283 2.352 1.00 87.25 220 GLY A N 1
ATOM 1595 C CA . GLY A 1 220 ? -5.889 2.562 1.161 1.00 87.25 220 GLY A CA 1
ATOM 1596 C C . GLY A 1 220 ? -6.211 3.496 -0.009 1.00 87.25 220 GLY A C 1
ATOM 1597 O O . GLY A 1 220 ? -5.853 3.207 -1.151 1.00 87.25 220 GLY A O 1
ATOM 1598 N N . ASP A 1 221 ? -6.817 4.654 0.264 1.00 87.69 221 ASP A N 1
ATOM 1599 C CA . ASP A 1 221 ? -7.075 5.685 -0.746 1.00 87.69 221 ASP A CA 1
ATOM 1600 C C . ASP A 1 221 ? -5.790 6.238 -1.365 1.00 87.69 221 ASP A C 1
ATOM 1602 O O . ASP A 1 221 ? -5.719 6.402 -2.587 1.00 87.69 221 ASP A O 1
ATOM 1606 N N . ARG A 1 222 ? -4.755 6.484 -0.550 1.00 86.00 222 ARG A N 1
ATOM 1607 C CA . ARG A 1 222 ? -3.442 6.931 -1.044 1.00 86.00 222 ARG A CA 1
ATOM 1608 C C . ARG A 1 222 ? -2.809 5.884 -1.953 1.00 86.00 222 ARG A C 1
ATOM 1610 O O . ARG A 1 222 ? -2.347 6.237 -3.035 1.00 86.00 222 ARG A O 1
ATOM 1617 N N . MET A 1 223 ? -2.847 4.608 -1.565 1.00 85.38 223 MET A N 1
ATOM 1618 C CA . MET A 1 223 ? -2.303 3.519 -2.387 1.00 85.38 223 MET A CA 1
ATOM 1619 C C . MET A 1 223 ? -3.047 3.386 -3.719 1.00 85.38 223 MET A C 1
ATOM 1621 O O . MET A 1 223 ? -2.419 3.335 -4.774 1.00 85.38 223 MET A O 1
ATOM 1625 N N . ARG A 1 224 ? -4.385 3.431 -3.708 1.00 86.56 224 ARG A N 1
ATOM 1626 C CA . ARG A 1 224 ? -5.191 3.436 -4.943 1.00 86.56 224 ARG A CA 1
ATOM 1627 C C . ARG A 1 224 ? -4.935 4.661 -5.818 1.00 86.56 224 ARG A C 1
ATOM 1629 O O . ARG A 1 224 ? -5.038 4.571 -7.040 1.00 86.56 224 ARG A O 1
ATOM 1636 N N . GLY A 1 225 ? -4.670 5.817 -5.213 1.00 88.44 225 GLY A N 1
ATOM 1637 C CA . GLY A 1 225 ? -4.274 7.029 -5.930 1.00 88.44 225 GLY A CA 1
ATOM 1638 C C . GLY A 1 225 ? -2.935 6.850 -6.641 1.00 88.44 225 GLY A C 1
ATOM 1639 O O . GLY A 1 225 ? -2.845 7.101 -7.840 1.00 88.44 225 GLY A O 1
ATOM 1640 N N . ALA A 1 226 ? -1.932 6.341 -5.926 1.00 85.00 226 ALA A N 1
ATOM 1641 C CA . ALA A 1 226 ? -0.606 6.098 -6.478 1.00 85.00 226 ALA A CA 1
ATOM 1642 C C . ALA A 1 226 ? -0.616 5.031 -7.589 1.00 85.00 226 ALA A C 1
ATOM 1644 O O . ALA A 1 226 ? 0.039 5.208 -8.611 1.00 85.00 226 ALA A O 1
ATOM 1645 N N . LEU A 1 227 ? -1.414 3.965 -7.446 1.00 86.19 227 LEU A N 1
ATOM 1646 C CA . LEU A 1 227 ? -1.599 2.956 -8.499 1.00 86.19 227 LEU A CA 1
ATOM 1647 C C . LEU A 1 227 ? -2.233 3.537 -9.769 1.00 86.19 227 LEU A C 1
ATOM 1649 O O . LEU A 1 227 ? -1.772 3.247 -10.867 1.00 86.19 227 LEU A O 1
ATOM 1653 N N . ARG A 1 228 ? -3.261 4.385 -9.640 1.00 87.38 228 ARG A N 1
ATOM 1654 C CA . ARG A 1 228 ? -3.870 5.046 -10.808 1.00 87.38 228 ARG A CA 1
ATOM 1655 C C . ARG A 1 228 ? -2.877 5.942 -11.533 1.00 87.38 228 ARG A C 1
ATOM 1657 O O . ARG A 1 228 ? -2.784 5.878 -12.752 1.00 87.38 228 ARG A O 1
ATOM 1664 N N . GLN A 1 229 ? -2.100 6.716 -10.782 1.00 85.06 229 GLN A N 1
ATOM 1665 C CA . GLN A 1 229 ? -1.029 7.522 -11.354 1.00 85.06 229 GLN A CA 1
ATOM 1666 C C . GLN A 1 229 ? 0.005 6.634 -12.069 1.00 85.06 229 GLN A C 1
ATOM 1668 O O . GLN A 1 229 ? 0.422 6.949 -13.181 1.00 85.06 229 GLN A O 1
ATOM 1673 N N . ALA A 1 230 ? 0.378 5.495 -11.478 1.00 82.44 230 ALA A N 1
ATOM 1674 C CA . ALA A 1 230 ? 1.239 4.499 -12.118 1.00 82.44 230 ALA A CA 1
ATOM 1675 C C . ALA A 1 230 ? 0.725 4.010 -13.473 1.00 82.44 230 ALA A C 1
ATOM 1677 O O . ALA A 1 230 ? 1.504 3.938 -14.428 1.00 82.44 230 ALA A O 1
ATOM 1678 N N . ASP A 1 231 ? -0.568 3.720 -13.567 1.00 84.81 231 ASP A N 1
ATOM 1679 C CA . ASP A 1 231 ? -1.194 3.266 -14.806 1.00 84.81 231 ASP A CA 1
ATOM 1680 C C . ASP A 1 231 ? -1.299 4.382 -15.855 1.00 84.81 231 ASP A C 1
ATOM 1682 O O . ASP A 1 231 ? -0.996 4.144 -17.023 1.00 84.81 231 ASP A O 1
ATOM 1686 N N . GLU A 1 232 ? -1.661 5.606 -15.458 1.00 84.94 232 GLU A N 1
ATOM 1687 C CA . GLU A 1 232 ? -1.723 6.766 -16.363 1.00 84.94 232 GLU A CA 1
ATOM 1688 C C . GLU A 1 232 ? -0.365 7.038 -17.026 1.00 84.94 232 GLU A C 1
ATOM 1690 O O . GLU A 1 232 ? -0.278 7.202 -18.245 1.00 84.94 232 GLU A O 1
ATOM 1695 N N . HIS A 1 233 ? 0.715 7.018 -16.243 1.00 80.44 233 HIS A N 1
ATOM 1696 C CA . HIS A 1 233 ? 2.066 7.190 -16.777 1.00 80.44 233 HIS A CA 1
ATOM 1697 C C . HIS A 1 233 ? 2.473 6.040 -17.707 1.00 80.44 233 HIS A C 1
ATOM 1699 O O . HIS A 1 233 ? 3.040 6.287 -18.766 1.00 80.44 233 HIS A O 1
ATOM 1705 N N . ALA A 1 234 ? 2.122 4.795 -17.381 1.00 79.31 234 ALA A N 1
ATOM 1706 C CA . ALA A 1 234 ? 2.423 3.655 -18.246 1.00 79.31 234 ALA A CA 1
ATOM 1707 C C . ALA A 1 234 ? 1.717 3.741 -19.610 1.00 79.31 234 ALA A C 1
ATOM 1709 O O . ALA A 1 234 ? 2.283 3.363 -20.641 1.00 79.31 234 ALA A O 1
ATOM 1710 N N . GLN A 1 235 ? 0.480 4.244 -19.629 1.00 81.50 235 GLN A N 1
ATOM 1711 C CA . GLN A 1 235 ? -0.258 4.497 -20.866 1.00 81.50 235 GLN A CA 1
ATOM 1712 C C . GLN A 1 235 ? 0.392 5.614 -21.688 1.00 81.50 235 GLN A C 1
ATOM 1714 O O . GLN A 1 235 ? 0.490 5.483 -22.908 1.00 81.50 235 GLN A O 1
ATOM 1719 N N . HIS A 1 236 ? 0.863 6.674 -21.027 1.00 79.62 236 HIS A N 1
ATOM 1720 C CA . HIS A 1 236 ? 1.583 7.769 -21.671 1.00 79.62 236 HIS A CA 1
ATOM 1721 C C . HIS A 1 236 ? 2.893 7.296 -22.315 1.00 79.62 236 HIS A C 1
ATOM 1723 O O . HIS A 1 236 ? 3.093 7.515 -23.508 1.00 79.62 236 HIS A O 1
ATOM 1729 N N . ASP A 1 237 ? 3.728 6.559 -21.580 1.00 75.19 237 ASP A N 1
ATOM 1730 C CA . ASP A 1 237 ? 4.989 6.012 -22.100 1.00 75.19 237 ASP A CA 1
ATOM 1731 C C . ASP A 1 237 ? 4.728 5.067 -23.289 1.00 75.19 237 ASP A C 1
ATOM 1733 O O . ASP A 1 237 ? 5.378 5.138 -24.333 1.00 75.19 237 ASP A O 1
ATOM 1737 N N . SER A 1 238 ? 3.686 4.232 -23.193 1.00 75.62 238 SER A N 1
ATOM 1738 C CA . SER A 1 238 ? 3.258 3.359 -24.295 1.00 75.62 238 SER A CA 1
ATOM 1739 C C . SER A 1 238 ? 2.783 4.136 -25.530 1.00 75.62 238 SER A C 1
ATOM 1741 O O . SER A 1 238 ? 2.897 3.642 -26.657 1.00 75.62 238 SER A O 1
ATOM 1743 N N . ALA A 1 239 ? 2.210 5.326 -25.341 1.00 77.75 239 ALA A N 1
ATOM 1744 C CA . ALA A 1 239 ? 1.800 6.205 -26.427 1.00 77.75 239 ALA A CA 1
ATOM 1745 C C . ALA A 1 239 ? 3.007 6.903 -27.072 1.00 77.75 239 ALA A C 1
ATOM 1747 O O . ALA A 1 239 ? 3.057 6.965 -28.301 1.00 77.75 239 ALA A O 1
ATOM 1748 N N . GLU A 1 240 ? 3.990 7.360 -26.290 1.00 72.25 240 GLU A N 1
ATOM 1749 C CA . GLU A 1 240 ? 5.243 7.943 -26.800 1.00 72.25 240 GLU A CA 1
ATOM 1750 C C . GLU A 1 240 ? 6.032 6.927 -27.643 1.00 72.25 240 GLU A C 1
ATOM 1752 O O . GLU A 1 240 ? 6.392 7.220 -28.785 1.00 72.25 240 GLU A O 1
ATOM 1757 N N . ILE A 1 241 ? 6.193 5.689 -27.154 1.00 71.69 241 ILE A N 1
ATOM 1758 C CA . ILE A 1 241 ? 6.832 4.593 -27.909 1.00 71.69 241 ILE A CA 1
ATOM 1759 C C . ILE A 1 241 ? 6.089 4.306 -29.224 1.00 71.69 241 ILE A C 1
ATOM 1761 O O . ILE A 1 241 ? 6.684 3.898 -30.220 1.00 71.69 241 ILE A O 1
ATOM 1765 N N . ARG A 1 242 ? 4.765 4.473 -29.253 1.00 70.44 242 ARG A N 1
ATOM 1766 C CA . ARG A 1 242 ? 3.975 4.241 -30.468 1.00 70.44 242 ARG A CA 1
ATOM 1767 C C . ARG A 1 242 ? 4.151 5.365 -31.483 1.00 70.44 242 ARG A C 1
ATOM 1769 O O . ARG A 1 242 ? 4.270 5.069 -32.667 1.00 70.44 242 ARG A O 1
ATOM 1776 N N . HIS A 1 243 ? 4.199 6.615 -31.024 1.00 69.44 243 HIS A N 1
ATOM 1777 C CA . HIS A 1 243 ? 4.436 7.774 -31.884 1.00 69.44 243 HIS A CA 1
ATOM 1778 C C . HIS A 1 243 ? 5.837 7.753 -32.501 1.00 69.44 243 HIS A C 1
ATOM 1780 O O . HIS A 1 243 ? 5.974 8.104 -33.670 1.00 69.44 243 HIS A O 1
ATOM 1786 N N . SER A 1 244 ? 6.857 7.290 -31.770 1.00 61.34 244 SER A N 1
ATOM 1787 C CA . SER A 1 244 ? 8.212 7.155 -32.322 1.00 61.34 244 SER A CA 1
ATOM 1788 C C . SER A 1 244 ? 8.330 6.050 -33.380 1.00 61.34 244 SER A C 1
ATOM 1790 O O . SER A 1 244 ? 9.153 6.152 -34.285 1.00 61.34 244 SER A O 1
ATOM 1792 N N . LYS A 1 245 ? 7.491 5.006 -33.304 1.00 53.19 245 LYS A N 1
ATOM 1793 C CA . LYS A 1 245 ? 7.437 3.921 -34.299 1.00 53.19 245 LYS A CA 1
ATOM 1794 C C . LYS A 1 245 ? 6.757 4.319 -35.606 1.00 53.19 245 LYS A C 1
ATOM 1796 O O . LYS A 1 245 ? 6.980 3.652 -36.613 1.00 53.19 245 LYS A O 1
ATOM 1801 N N . THR A 1 246 ? 5.917 5.354 -35.615 1.00 49.75 246 THR A N 1
ATOM 1802 C CA . THR A 1 246 ? 5.373 5.919 -36.856 1.00 49.75 246 THR A CA 1
ATOM 1803 C C . THR A 1 246 ? 6.440 6.798 -37.501 1.00 49.75 246 THR A C 1
ATOM 1805 O O . THR A 1 246 ? 6.736 7.862 -36.955 1.00 49.75 246 THR A O 1
ATOM 1808 N N . PRO A 1 247 ? 7.015 6.409 -38.655 1.00 47.19 247 PRO A N 1
ATOM 1809 C CA . PRO A 1 247 ? 7.896 7.303 -39.387 1.00 47.19 247 PRO A CA 1
ATOM 1810 C C . PRO A 1 247 ? 7.083 8.553 -39.702 1.00 47.19 247 PRO A C 1
ATOM 1812 O O . PRO A 1 247 ? 5.971 8.431 -40.224 1.00 47.19 247 PRO A O 1
ATOM 1815 N N . SER A 1 248 ? 7.611 9.736 -39.379 1.00 45.66 248 SER A N 1
ATOM 1816 C CA . SER A 1 248 ? 7.066 10.988 -39.900 1.00 45.66 248 SER A CA 1
ATOM 1817 C C . SER A 1 248 ? 6.957 10.813 -41.412 1.00 45.66 248 SER A C 1
ATOM 1819 O O . SER A 1 248 ? 7.970 10.655 -42.101 1.00 45.66 248 SER A O 1
ATOM 1821 N N . ALA A 1 249 ? 5.726 10.670 -41.906 1.00 39.94 249 ALA A N 1
ATOM 1822 C CA . ALA A 1 249 ? 5.476 10.418 -43.307 1.00 39.94 249 ALA A CA 1
ATOM 1823 C C . ALA A 1 249 ? 6.163 11.534 -44.091 1.00 39.94 249 ALA A C 1
ATOM 1825 O O . ALA A 1 249 ? 5.912 12.712 -43.847 1.00 39.94 249 ALA A O 1
ATOM 1826 N N . ARG A 1 250 ? 7.061 11.142 -44.999 1.00 44.75 250 ARG A N 1
ATOM 1827 C CA . ARG A 1 250 ? 7.673 12.014 -46.001 1.00 44.75 250 ARG A CA 1
ATOM 1828 C C . ARG A 1 250 ? 6.630 13.001 -46.543 1.00 44.75 250 ARG A C 1
ATOM 1830 O O . ARG A 1 250 ? 5.787 12.624 -47.349 1.00 44.75 250 ARG A O 1
ATOM 1837 N N . SER A 1 251 ? 6.725 14.264 -46.151 1.00 39.34 251 SER A N 1
ATOM 1838 C CA . SER A 1 251 ? 6.122 15.392 -46.861 1.00 39.34 251 SER A CA 1
ATOM 1839 C C . SER A 1 251 ? 7.192 16.484 -46.913 1.00 39.34 251 SER A C 1
ATOM 1841 O O . SER A 1 251 ? 7.471 17.131 -45.912 1.00 39.34 251 SER A O 1
ATOM 1843 N N . SER A 1 252 ? 7.915 16.667 -48.013 1.00 37.78 252 SER A N 1
ATOM 1844 C CA . SER A 1 252 ? 7.342 16.914 -49.337 1.00 37.78 252 SER A CA 1
ATOM 1845 C C . SER A 1 252 ? 8.169 16.277 -50.462 1.00 37.78 252 SER A C 1
ATOM 1847 O O . SER A 1 252 ? 9.397 16.250 -50.365 1.00 37.78 252 SER A O 1
ATOM 1849 N N . PRO A 1 253 ? 7.535 15.789 -51.544 1.00 42.62 253 PRO A N 1
ATOM 1850 C CA . PRO A 1 253 ? 8.256 15.435 -52.755 1.00 42.62 253 PRO A CA 1
ATOM 1851 C C . PRO A 1 253 ? 8.840 16.700 -53.394 1.00 42.62 253 PRO A C 1
ATOM 1853 O O . PRO A 1 253 ? 8.198 17.750 -53.432 1.00 42.62 253 PRO A O 1
ATOM 1856 N N . MET A 1 254 ? 10.065 16.562 -53.899 1.00 43.66 254 MET A N 1
ATOM 1857 C CA . MET A 1 254 ? 10.673 17.442 -54.892 1.00 43.66 254 MET A CA 1
ATOM 1858 C C . MET A 1 254 ? 9.626 17.893 -55.915 1.00 43.66 254 MET A C 1
ATOM 1860 O O . MET A 1 254 ? 9.139 17.093 -56.711 1.00 43.66 254 MET A O 1
ATOM 1864 N N . SER A 1 255 ? 9.313 19.187 -55.911 1.00 41.72 255 SER A N 1
ATOM 1865 C CA . SER A 1 255 ? 8.698 19.844 -57.059 1.00 41.72 255 SER A CA 1
ATOM 1866 C C . SER A 1 255 ? 9.784 20.027 -58.116 1.00 41.72 255 SER A C 1
ATOM 1868 O O . SER A 1 255 ? 10.433 21.068 -58.185 1.00 41.72 255 SER A O 1
ATOM 1870 N N . THR A 1 256 ? 10.030 18.982 -58.902 1.00 49.91 256 THR A N 1
ATOM 1871 C CA . THR A 1 256 ? 10.796 19.065 -60.148 1.00 49.91 256 THR A CA 1
ATOM 1872 C C . THR A 1 256 ? 9.884 19.454 -61.312 1.00 49.91 256 THR A C 1
ATOM 1874 O O . THR A 1 256 ? 9.052 18.644 -61.716 1.00 49.91 256 THR A O 1
ATOM 1877 N N . ALA A 1 257 ? 10.184 20.632 -61.878 1.00 37.16 257 ALA A N 1
ATOM 1878 C CA . ALA A 1 257 ? 10.117 21.002 -63.304 1.00 37.16 257 ALA A CA 1
ATOM 1879 C C . ALA A 1 257 ? 8.716 21.265 -63.924 1.00 37.16 257 ALA A C 1
ATOM 1881 O O . ALA A 1 257 ? 7.708 20.889 -63.322 1.00 37.16 257 ALA A O 1
ATOM 1882 N N . PRO A 1 258 ? 8.606 21.901 -65.115 1.00 57.56 258 PRO A N 1
ATOM 1883 C CA . PRO A 1 258 ? 9.635 22.183 -66.135 1.00 57.56 258 PRO A CA 1
ATOM 1884 C C . PRO A 1 258 ? 10.387 23.513 -65.987 1.00 57.56 258 PRO A C 1
ATOM 1886 O O . PRO A 1 258 ? 9.772 24.514 -65.560 1.00 57.56 258 PRO A O 1
#

pLDDT: mean 75.12, std 20.28, range [32.62, 97.12]

Radius of gyration: 35.61 Å; Cα contacts (8 Å, |Δi|>4): 147; chains: 1; bounding box: 71×86×115 Å

Sequence (258 aa):
MSTTSNSAAGSVAHDGPALVMPARRSPWLTRALAFLNGKASAPSRGASPASAEFGHRLAEAAQTWTTHIGTAQAQMREATTHLLEGFSAILSELDLIISPPSASATSHAELDERAAVLAQCEQRLLGLLQSLEQSVRSREQVLGSVRELSGASASLGDMAEDVGKLARQTNLLSINAAIEAARAGASGRGFAVVASEVRRLSSASGETGQRISEQVNGFGDRMRGALRQADEHAQHDSAEIRHSKTPSARSSPMSTAP

Solvent-accessible surface area (backbone atoms only — not comparable to full-atom values): 14547 Å² total; per-residue (Å²): 136,79,88,80,90,83,87,90,83,91,79,92,74,82,82,67,86,80,80,76,72,78,84,73,73,50,69,64,58,57,50,51,48,46,60,75,71,52,75,80,71,73,85,66,94,73,76,53,68,68,62,55,49,50,44,49,54,45,52,50,50,48,50,53,50,49,50,51,51,52,51,40,50,51,49,39,52,47,40,51,50,53,39,53,53,50,51,51,50,43,52,51,57,49,49,65,68,68,52,79,72,70,98,82,74,84,52,72,67,58,55,53,51,51,52,51,52,52,53,50,44,50,55,52,50,53,53,42,52,53,51,38,54,50,36,50,52,53,37,52,53,53,54,48,54,50,52,53,50,40,52,54,31,52,53,52,27,54,54,18,50,48,44,27,50,51,14,53,53,44,27,53,53,18,51,54,43,30,53,53,14,59,73,51,44,86,80,13,54,68,48,32,55,51,17,51,50,46,29,52,52,18,51,54,42,22,57,48,16,50,52,50,26,53,44,32,49,55,40,38,51,51,49,56,49,47,49,50,52,54,50,55,51,52,53,49,54,55,46,53,60,50,56,70,68,49,71,82,72,91,78,76,79,84,89,76,80,134

Mean predicted aligned error: 15.12 Å

Foldseek 3Di:
DDDDDDDDDDDDDPPDPPPPPPPPCPPVNVVVVCVVPPDPPPPDPFDDPVLVVLLVVLVVVLVVLLVLLVVLLVQLLVLLVLLLVLVVVLVVLVVVLVPDDDPPDDDPVVVVVSVVSVVVNVVSNVVSVVSNVVSVVSNVVSLVVLVVVLVVLVVQLVVLVVLLVVLVVQLVVLVVQLVVLVVVPPVSPVSNVVSVVSNVVSVSSNVSSVSSNVSSVVSSVSSVVSSVVSVVSVVVSVVVVVVSVDPPPDPDDDPDDD

Nearest PDB structures (foldseek):
  3zx6-assembly1_A  TM=5.398E-01  e=1.650E-03  Archaeoglobus fulgidus DSM 4304
  3zx6-assembly1_B  TM=5.427E-01  e=3.765E-03  Archaeoglobus fulgidus DSM 4304
  6h2e-assembly1_P-2  TM=4.887E-01  e=9.042E-03  Aeromonas hydrophila subsp. hydrophila AL09-71
  6r1j-assembly1_D-2  TM=5.032E-01  e=1.297E-02  Aeromonas hydrophila J-1
  8c5v-assembly1_I  TM=4.068E-01  e=2.763E-03  Escherichia coli

Secondary structure (DSSP, 8-state):
--------------------------HHHHHHHHHHSS------TT--HHHHHHHHHHHHHHHHHHHHHHHHHHHHHHHHHHHHHHHHHHHHHHHHHHSPPPTT---HHHHHHHHHHHHHHHHHHHHHHHHHHHHHHHHHHHHHHHHHHHHHHHHHHHHHHHHHHHHHHHHHHHHHHHHHHHHTGGGGHHHHHHHHHHHHHHHHHHHHHHHHHHHHHHHHHHHHHHHHHHHHHHHHHHHHHHHHHS------------